Protein AF-A0A9X2ZTK5-F1 (afdb_monomer)

Mean predicted aligned error: 10.18 Å

Solvent-accessible surface area (backbone atoms only — not comparable to full-atom values): 14733 Å² total; per-residue (Å²): 134,62,69,68,61,57,51,52,53,50,52,59,53,53,64,66,74,46,89,69,71,89,80,77,59,55,72,83,76,64,58,66,73,72,44,57,68,51,34,69,75,46,65,83,47,72,81,90,68,76,74,60,67,63,34,40,38,31,39,13,49,77,73,16,38,36,56,13,50,38,50,44,40,41,75,74,68,38,57,50,40,60,45,28,51,92,85,74,39,62,46,50,88,71,54,67,76,75,38,44,20,38,18,18,46,56,35,41,61,41,46,68,60,48,55,71,64,25,53,89,29,33,37,36,39,32,36,59,62,64,70,65,33,50,56,48,46,28,64,63,63,71,42,95,35,33,41,53,55,57,58,47,71,70,37,66,58,54,55,58,93,44,55,73,70,52,32,52,32,52,54,52,51,50,52,36,42,45,71,53,30,35,81,24,83,35,56,65,56,18,51,52,52,49,52,51,52,53,50,64,67,48,69,87,45,67,63,86,33,52,45,81,36,38,42,81,80,66,52,42,52,87,62,49,19,68,70,71,74,47,81,74,70,100,64,81,69,56,86,51,80,80,79,71,56,62,65,66,46,48,50,48,27,40,58,74,66,74,112

Organism: NCBI:txid146919

pLDDT: mean 82.72, std 19.22, range [35.91, 98.88]

Secondary structure (DSSP, 8-state):
--HHHHHHHHHHHHTTTS---GGGS-GGGS-THHHHHHHHHHTSS-GGG-PPPP-EEE-PPTTSSHHHHHHHHHHTT--EEESEETTTEE--TTHHHH-SEEESHHHHTTHHHHHHHSTT-EEEEE---HHHHHHHHHHHHT-SSTTHHHHHHHSHHHHTT--THHHHHHHHHHHHHIIIIITSSSHHHHHHHHHHHHHHHHTTS-GGGEEEE-GGGT--HHHHHHHHT-PPPSSPPP-------HHHHHHHHHHHT--

Nearest PDB structures (foldseek):
  4mua-assembly1_A  TM=6.399E-01  e=1.284E-08  Schistosoma mansoni
  6b4z-assembly1_A  TM=6.229E-01  e=1.439E-08  Schistosoma mansoni
  6b50-assembly1_A  TM=6.192E-01  e=2.857E-08  Schistosoma mansoni
  6uux-assembly1_A  TM=5.927E-01  e=1.284E-08  Schistosoma mansoni
  5byj-assembly1_A  TM=6.137E-01  e=6.358E-08  Schistosoma mansoni

Sequence (259 aa):
MNLFHRFKRLLARLGRQLPAPFHRLPEEWKQSYLRDEVKQRYVGTSVSKVKPQPKVFGIGLSKTGTSSLNEALVRLGYDSLHWTHRGQRVLGWPEFFYAEAATDTPCSAQFEALYHTFEHSKFIYTVRDIENWKASIREHFGMGSPREFRELWTEKRFWEGNFGWRWYNSLRWTQIHECLYAQHDTWETAYQAFDKRVRRFFEDKPSRRFLVMNIPGGDGWDKLCPFLSQDVPNEPFPHGGKTKGVIETNKVKQYKGEG

InterPro domains:
  IPR027417 P-loop containing nucleoside triphosphate hydrolase [G3DSA:3.40.50.300] (47-256)
  IPR027417 P-loop containing nucleoside triphosphate hydrolase [SSF52540] (51-256)
  IPR040632 Sulfotransferase, S. mansonii-type [PF17784] (55-85)
  IPR040632 Sulfotransferase, S. mansonii-type [PF17784] (99-244)

Radius of gyration: 20.88 Å; Cα contacts (8 Å, |Δi|>4): 326; chains: 1; bounding box: 41×73×48 Å

Foldseek 3Di:
DDPVVVVVVVVVVVCVVDPDPPPPDPVLVVDDPCPDPVCVVQVVDPNVDDQQAAAEEAQEEPPLCQQLVQVQCVVLVFQEAEQDDPLQAGDDPPNVRPGRYYTYLRCNLQVVVVPVRHPPYAYEYRHEDQVSSQVVVCVLLVDQFLLVLVVLVVDPLLCPPQDRRSVVRSVSVSSSSVSQGNVDGHSNVSNVVSVCVVCVVCVPPDVLRYHYDRVVVPDFQVRPCVSVVHDRDPDDRDPDDPDRSCSSRVSSCSSVVVD

Structure (mmCIF, N/CA/C/O backbone):
data_AF-A0A9X2ZTK5-F1
#
_entry.id   AF-A0A9X2ZTK5-F1
#
loop_
_atom_site.group_PDB
_atom_site.id
_atom_site.type_symbol
_atom_site.label_atom_id
_atom_site.label_alt_id
_atom_site.label_comp_id
_atom_site.label_asym_id
_atom_site.label_entity_id
_atom_site.label_seq_id
_atom_site.pdbx_PDB_ins_code
_atom_site.Cartn_x
_atom_site.Cartn_y
_atom_site.Cartn_z
_atom_site.occupancy
_atom_site.B_iso_or_equiv
_atom_site.auth_seq_id
_atom_site.auth_comp_id
_atom_site.auth_asym_id
_atom_site.auth_atom_id
_atom_site.pdbx_PDB_model_num
ATOM 1 N N . MET A 1 1 ? 17.983 56.167 -9.903 1.00 51.81 1 MET A N 1
ATOM 2 C CA . MET A 1 1 ? 17.054 55.011 -9.967 1.00 51.81 1 MET A CA 1
ATOM 3 C C . MET A 1 1 ? 17.249 54.163 -8.708 1.00 51.81 1 MET A C 1
ATOM 5 O O . MET A 1 1 ? 18.318 53.599 -8.528 1.00 51.81 1 MET A O 1
ATOM 9 N N . ASN A 1 2 ? 16.280 54.201 -7.787 1.00 58.94 2 ASN A N 1
ATOM 10 C CA . ASN A 1 2 ? 16.461 53.968 -6.344 1.00 58.94 2 ASN A CA 1
ATOM 11 C C . ASN A 1 2 ? 16.889 52.528 -5.966 1.00 58.94 2 ASN A C 1
ATOM 13 O O . ASN A 1 2 ? 16.299 51.559 -6.446 1.00 58.94 2 ASN A O 1
ATOM 17 N N . LEU A 1 3 ? 17.867 52.385 -5.061 1.00 54.88 3 LEU A N 1
ATOM 18 C CA . LEU A 1 3 ? 18.424 51.107 -4.568 1.00 54.88 3 LEU A CA 1
ATOM 19 C C . LEU A 1 3 ? 17.330 50.164 -4.016 1.00 54.88 3 LEU A C 1
ATOM 21 O O . LEU A 1 3 ? 17.349 48.952 -4.234 1.00 54.88 3 LEU A O 1
ATOM 25 N N . PHE A 1 4 ? 16.292 50.759 -3.427 1.00 50.56 4 PHE A N 1
ATOM 26 C CA . PHE A 1 4 ? 15.082 50.097 -2.934 1.00 50.56 4 PHE A CA 1
ATOM 27 C C . PHE A 1 4 ? 14.314 49.321 -4.023 1.00 50.56 4 PHE A C 1
ATOM 29 O O . PHE A 1 4 ? 13.754 48.250 -3.782 1.00 50.56 4 PHE A O 1
ATOM 36 N N . HIS A 1 5 ? 14.329 49.823 -5.260 1.00 58.97 5 HIS A N 1
ATOM 37 C CA . HIS A 1 5 ? 13.675 49.183 -6.403 1.00 58.97 5 HIS A CA 1
ATOM 38 C C . HIS A 1 5 ? 14.441 47.945 -6.892 1.00 58.97 5 HIS A C 1
ATOM 40 O O . HIS A 1 5 ? 13.827 46.968 -7.327 1.00 58.97 5 HIS A O 1
ATOM 46 N N . ARG A 1 6 ? 15.779 47.948 -6.788 1.00 61.66 6 ARG A N 1
ATOM 47 C CA . ARG A 1 6 ? 16.612 46.774 -7.098 1.00 61.66 6 ARG A CA 1
ATOM 48 C C . ARG A 1 6 ? 16.460 45.686 -6.031 1.00 61.66 6 ARG A C 1
ATOM 50 O O . ARG A 1 6 ? 16.328 44.519 -6.391 1.00 61.66 6 ARG A O 1
ATOM 57 N N . 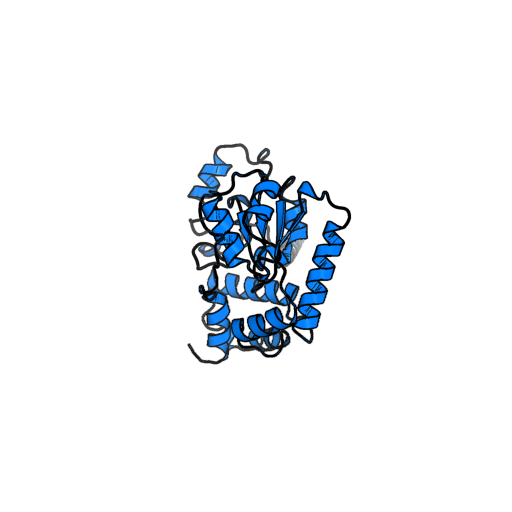PHE A 1 7 ? 16.361 46.068 -4.757 1.00 56.66 7 PHE A N 1
ATOM 58 C CA . PHE A 1 7 ? 16.153 45.131 -3.646 1.00 56.66 7 PHE A CA 1
ATOM 59 C C . PHE A 1 7 ? 14.788 44.420 -3.721 1.00 56.66 7 PHE A C 1
ATOM 61 O O . PHE A 1 7 ? 14.718 43.195 -3.619 1.00 56.66 7 PHE A O 1
ATOM 68 N N . LYS A 1 8 ? 13.708 45.152 -4.044 1.00 53.66 8 LYS A N 1
ATOM 69 C CA . LYS A 1 8 ? 12.382 44.556 -4.312 1.00 53.66 8 LYS A CA 1
ATOM 70 C C . LYS A 1 8 ? 12.398 43.557 -5.473 1.00 53.66 8 LYS A C 1
ATOM 72 O O . LYS A 1 8 ? 11.764 42.507 -5.387 1.00 53.66 8 LYS A O 1
ATOM 77 N N . ARG A 1 9 ? 13.127 43.853 -6.555 1.00 58.16 9 ARG A N 1
ATOM 78 C CA . ARG A 1 9 ? 13.245 42.936 -7.703 1.00 58.16 9 ARG A CA 1
ATOM 79 C C . ARG A 1 9 ? 14.033 41.673 -7.357 1.00 58.16 9 ARG A C 1
ATOM 81 O O . ARG A 1 9 ? 13.674 40.610 -7.857 1.00 58.16 9 ARG A O 1
ATOM 88 N N . LEU A 1 10 ? 15.050 41.776 -6.499 1.00 55.25 10 LEU A N 1
ATOM 89 C CA . LEU A 1 10 ? 15.846 40.639 -6.027 1.00 55.25 10 LEU A CA 1
ATOM 90 C C . LEU A 1 10 ? 15.014 39.703 -5.131 1.00 55.25 10 LEU A C 1
ATOM 92 O O . LEU A 1 10 ? 14.952 38.504 -5.396 1.00 55.25 10 LEU A O 1
ATOM 96 N N . LEU A 1 11 ? 14.271 40.256 -4.164 1.00 52.84 11 LEU A N 1
ATOM 97 C CA . LEU A 1 11 ? 13.344 39.496 -3.311 1.00 52.84 11 LEU A CA 1
ATOM 98 C C . LEU A 1 11 ? 12.212 38.838 -4.115 1.00 52.84 11 LEU A C 1
ATOM 100 O O . LEU A 1 11 ? 11.883 37.677 -3.889 1.00 52.84 11 LEU A O 1
ATOM 104 N N . ALA A 1 12 ? 11.664 39.527 -5.122 1.00 50.28 12 ALA A N 1
ATOM 105 C CA . ALA A 1 12 ? 10.666 38.952 -6.027 1.00 50.28 12 ALA A CA 1
ATOM 106 C C . ALA A 1 12 ? 11.234 37.839 -6.931 1.00 50.28 12 ALA A C 1
ATOM 108 O O . ALA A 1 12 ? 10.482 37.024 -7.467 1.00 50.28 12 ALA A O 1
ATOM 109 N N . ARG A 1 13 ? 12.553 37.806 -7.159 1.00 50.75 13 ARG A N 1
ATOM 110 C CA . ARG A 1 13 ? 13.232 36.742 -7.917 1.00 50.75 13 ARG A CA 1
ATOM 111 C C . ARG A 1 13 ? 13.505 35.523 -7.029 1.00 50.75 13 ARG A C 1
ATOM 113 O O . ARG A 1 13 ? 13.240 34.410 -7.466 1.00 50.75 13 ARG A O 1
ATOM 120 N N . LEU A 1 14 ? 13.896 35.743 -5.773 1.00 50.41 14 LEU A N 1
ATOM 121 C CA . LEU A 1 14 ? 14.069 34.694 -4.757 1.00 50.41 14 LEU A CA 1
ATOM 122 C C . LEU A 1 14 ? 12.729 34.046 -4.352 1.00 50.41 14 LEU A C 1
ATOM 124 O O . LEU A 1 14 ? 12.621 32.826 -4.313 1.00 50.41 14 LEU A O 1
ATOM 128 N N . GLY A 1 15 ? 11.654 34.829 -4.201 1.00 45.81 15 GLY A N 1
ATOM 129 C CA . GLY A 1 15 ? 10.292 34.320 -3.952 1.00 45.81 15 GLY A CA 1
ATOM 130 C C . GLY A 1 15 ? 9.630 33.593 -5.138 1.00 45.81 15 GLY A C 1
ATOM 131 O O . GLY A 1 15 ? 8.477 33.166 -5.044 1.00 45.81 15 GLY A O 1
ATOM 132 N N . ARG A 1 16 ? 10.323 33.480 -6.279 1.00 46.62 16 ARG A N 1
ATOM 133 C CA . ARG A 1 16 ? 9.935 32.637 -7.426 1.00 46.62 16 ARG A CA 1
ATOM 134 C C . ARG A 1 16 ? 10.704 31.316 -7.487 1.00 46.62 16 ARG A C 1
ATOM 136 O O . ARG A 1 16 ? 10.296 30.444 -8.242 1.00 46.62 16 ARG A O 1
ATOM 143 N N . GLN A 1 17 ? 11.777 31.175 -6.708 1.00 47.75 17 GLN A N 1
ATOM 144 C CA . GLN A 1 17 ? 12.575 29.949 -6.604 1.00 47.75 17 GLN A CA 1
ATOM 145 C C . GLN A 1 17 ? 12.221 29.109 -5.366 1.00 47.75 17 GLN A C 1
ATOM 147 O O . GLN A 1 17 ? 12.642 27.962 -5.269 1.00 47.75 1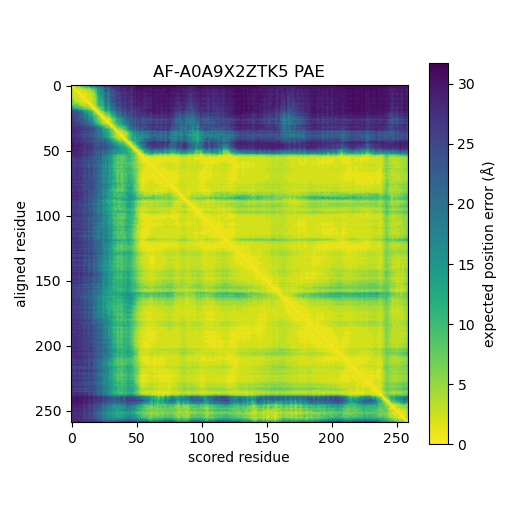7 GLN A O 1
ATOM 152 N N . LEU A 1 18 ? 11.412 29.646 -4.448 1.00 42.31 18 LEU A N 1
ATOM 153 C CA . LEU A 1 18 ? 10.791 28.878 -3.369 1.00 42.31 18 LEU A CA 1
ATOM 154 C C . LEU A 1 18 ? 9.466 28.272 -3.869 1.00 42.31 18 LEU A C 1
ATOM 156 O O . LEU A 1 18 ? 8.678 29.011 -4.474 1.00 42.31 18 LEU A O 1
ATOM 160 N N . PRO A 1 19 ? 9.178 26.977 -3.627 1.00 35.91 19 PRO A N 1
ATOM 161 C CA . PRO A 1 19 ? 7.863 26.415 -3.916 1.00 35.91 19 PRO A CA 1
ATOM 162 C C . PRO A 1 19 ? 6.821 27.210 -3.122 1.00 35.91 19 PRO A C 1
ATOM 164 O O . PRO A 1 19 ? 6.853 27.267 -1.894 1.00 35.91 19 PRO A O 1
ATOM 167 N N . ALA A 1 20 ? 5.959 27.927 -3.841 1.00 42.38 20 ALA A N 1
ATOM 168 C CA . ALA A 1 20 ? 5.039 28.876 -3.236 1.00 42.38 20 ALA A CA 1
ATOM 169 C C . ALA A 1 20 ? 3.988 28.149 -2.372 1.00 42.38 20 ALA A C 1
ATOM 171 O O . ALA A 1 20 ? 3.514 27.081 -2.769 1.00 42.38 20 ALA A O 1
ATOM 172 N N . PRO A 1 21 ? 3.568 28.744 -1.236 1.00 50.75 21 PRO A N 1
ATOM 173 C CA . PRO A 1 21 ? 2.436 28.254 -0.456 1.00 50.75 21 PRO A CA 1
ATOM 174 C C . PRO A 1 21 ? 1.203 28.181 -1.360 1.00 50.75 21 PRO A C 1
ATOM 176 O O . PRO A 1 21 ? 1.073 28.998 -2.272 1.00 50.75 21 PRO A O 1
ATOM 179 N N . PHE A 1 22 ? 0.348 27.192 -1.096 1.00 40.47 22 PHE A N 1
ATOM 180 C CA . PHE A 1 22 ? -0.842 26.656 -1.790 1.00 40.47 22 PHE A CA 1
ATOM 181 C C . PHE A 1 22 ? -1.718 27.550 -2.714 1.00 40.47 22 PHE A C 1
ATOM 183 O O . PHE A 1 22 ? -2.671 27.062 -3.312 1.00 40.47 22 PHE A O 1
ATOM 190 N N . HIS A 1 23 ? -1.445 28.841 -2.880 1.00 42.22 23 HIS A N 1
ATOM 191 C CA . HIS A 1 23 ? -2.236 29.818 -3.631 1.00 42.22 23 HIS A CA 1
ATOM 192 C C . HIS A 1 23 ? -1.813 29.996 -5.104 1.00 42.22 23 HIS A C 1
ATOM 194 O O . HIS A 1 23 ? -2.569 30.586 -5.875 1.00 42.22 23 HIS A O 1
ATOM 200 N N . ARG A 1 24 ? -0.645 29.475 -5.522 1.00 45.59 24 ARG A N 1
ATOM 201 C CA . ARG A 1 24 ? -0.175 29.473 -6.932 1.00 45.59 24 ARG A CA 1
ATOM 202 C C . ARG A 1 24 ? -0.363 28.133 -7.656 1.00 45.59 24 ARG A C 1
ATOM 204 O O . ARG A 1 24 ? 0.337 27.857 -8.625 1.00 45.59 24 ARG A O 1
ATOM 211 N N . LEU A 1 25 ? -1.272 27.283 -7.187 1.00 44.09 25 LEU A N 1
ATOM 212 C CA . LEU A 1 25 ? -1.663 26.110 -7.967 1.00 44.09 25 LEU A CA 1
ATOM 213 C C . LEU A 1 25 ? -2.403 26.572 -9.244 1.00 44.09 25 LEU A C 1
ATOM 215 O O . LEU A 1 25 ? -3.151 27.551 -9.153 1.00 44.09 25 LEU A O 1
ATOM 219 N N . PRO A 1 26 ? -2.198 25.926 -10.410 1.00 46.22 26 PRO A N 1
ATOM 220 C CA . PRO A 1 26 ? -2.950 26.213 -11.635 1.00 46.22 26 PRO A CA 1
ATOM 221 C C . PRO A 1 26 ? -4.464 26.209 -11.383 1.00 46.22 26 PRO A C 1
ATOM 223 O O . PRO A 1 26 ? -4.932 25.484 -10.506 1.00 46.22 26 PRO A O 1
ATOM 226 N N . GLU A 1 27 ? -5.257 26.990 -12.121 1.00 43.62 27 GLU A N 1
ATOM 227 C CA . GLU A 1 27 ? -6.706 27.067 -11.866 1.00 43.62 27 GLU A CA 1
ATOM 228 C C . GLU A 1 27 ? -7.393 25.708 -12.098 1.00 43.62 27 GLU A C 1
ATOM 230 O O . GLU A 1 27 ? -8.306 25.339 -11.363 1.00 43.62 27 GLU A O 1
ATOM 235 N N . GLU A 1 28 ? -6.854 24.884 -13.003 1.00 41.53 28 GLU A N 1
ATOM 236 C CA . GLU A 1 28 ? -7.213 23.470 -13.158 1.00 41.53 28 GLU A CA 1
ATOM 237 C C . GLU A 1 28 ? -6.902 22.577 -11.935 1.00 41.53 28 GLU A C 1
ATOM 239 O O . GLU A 1 28 ? -7.549 21.552 -11.748 1.00 41.53 28 GLU A O 1
ATOM 244 N N . TRP A 1 29 ? -5.973 22.964 -11.055 1.00 41.16 29 TRP A N 1
ATOM 245 C CA . TRP A 1 29 ? -5.731 22.315 -9.753 1.00 41.16 29 TRP A CA 1
ATOM 246 C C . TRP A 1 29 ? -6.622 22.894 -8.645 1.00 41.16 29 TRP A C 1
ATOM 248 O O . TRP A 1 29 ? -6.750 22.298 -7.576 1.00 41.16 29 TRP A O 1
ATOM 258 N N . LYS A 1 30 ? -7.260 24.044 -8.897 1.00 46.06 30 LYS A N 1
ATOM 259 C CA . LYS A 1 30 ? -8.298 24.629 -8.038 1.00 46.06 30 LYS A CA 1
ATOM 260 C C . LYS A 1 30 ? -9.710 24.142 -8.398 1.00 46.06 30 LYS A C 1
ATOM 262 O O . LYS A 1 30 ? -10.670 24.575 -7.753 1.00 46.06 30 LYS A O 1
ATOM 267 N N . GLN A 1 31 ? -9.858 23.251 -9.386 1.00 45.62 31 GLN A N 1
ATOM 268 C CA . GLN A 1 31 ? -11.154 22.778 -9.884 1.00 45.62 31 GLN A CA 1
ATOM 269 C C . GLN A 1 31 ? -11.953 21.980 -8.836 1.00 45.62 31 GLN A C 1
ATOM 271 O O . GLN A 1 31 ? -11.727 20.798 -8.579 1.00 45.62 31 GLN A O 1
ATOM 276 N N . SER A 1 32 ? -12.885 22.724 -8.233 1.00 43.75 32 SER A N 1
ATOM 277 C CA . SER A 1 32 ? -14.286 22.430 -7.877 1.00 43.75 32 SER A CA 1
ATOM 278 C C . SER A 1 32 ? -14.675 21.170 -7.093 1.00 43.75 32 SER A C 1
ATOM 280 O O . SER A 1 32 ? -15.536 21.297 -6.231 1.00 43.75 32 SER A O 1
ATOM 282 N N . TYR A 1 33 ? -14.069 19.997 -7.267 1.00 44.94 33 TYR A N 1
ATOM 283 C CA . TYR A 1 33 ? -14.510 18.785 -6.543 1.00 44.94 33 TYR A CA 1
ATOM 284 C C . TYR A 1 33 ? -14.024 18.744 -5.092 1.00 44.94 33 TYR A C 1
ATOM 286 O O . TYR A 1 33 ? -14.663 18.165 -4.223 1.00 44.94 33 TYR A O 1
ATOM 294 N N . LEU A 1 34 ? -12.910 19.426 -4.815 1.00 48.19 34 LEU A N 1
ATOM 295 C CA . LEU A 1 34 ? -12.387 19.624 -3.462 1.00 48.19 34 LEU A CA 1
ATOM 296 C C . LEU A 1 34 ? -13.236 20.588 -2.631 1.00 48.19 34 LEU A C 1
ATOM 298 O O . LEU A 1 34 ? -12.960 20.761 -1.449 1.00 48.19 34 LEU A O 1
ATOM 302 N N . ARG A 1 35 ? -14.205 21.286 -3.239 1.00 49.28 35 ARG A N 1
ATOM 303 C CA . ARG A 1 35 ? -14.963 22.312 -2.534 1.00 49.28 35 ARG A CA 1
ATOM 304 C C . ARG A 1 35 ? -16.145 21.711 -1.798 1.00 49.28 35 ARG A C 1
ATOM 306 O O . ARG A 1 35 ? -16.189 21.932 -0.608 1.00 49.28 35 ARG A O 1
ATOM 313 N N . ASP A 1 36 ? -17.046 20.943 -2.386 1.00 48.38 36 ASP A N 1
ATOM 314 C CA . ASP A 1 36 ? -18.341 20.790 -1.704 1.00 48.38 36 ASP A CA 1
ATOM 315 C C . ASP A 1 36 ? -18.339 19.752 -0.574 1.00 48.38 36 ASP A C 1
ATOM 317 O O . ASP A 1 36 ? -18.712 20.103 0.540 1.00 48.38 36 ASP A O 1
ATOM 321 N N . GLU A 1 37 ? -17.809 18.542 -0.773 1.00 49.09 37 GLU A N 1
ATOM 322 C CA . GLU A 1 37 ? -17.742 17.517 0.290 1.00 49.09 37 GLU A CA 1
ATOM 323 C C . GLU A 1 37 ? -16.798 17.932 1.438 1.00 49.09 37 GLU A C 1
ATOM 325 O O . GLU A 1 37 ? -17.142 17.841 2.618 1.00 49.09 37 GLU A O 1
ATOM 330 N N . VAL A 1 38 ? -15.616 18.470 1.107 1.00 48.81 38 VAL A N 1
ATOM 331 C CA . VAL A 1 38 ? -14.644 18.945 2.107 1.00 48.81 38 VAL A CA 1
ATOM 332 C C . VAL A 1 38 ? -15.109 20.251 2.757 1.00 48.81 38 VAL A C 1
ATOM 334 O O . VAL A 1 38 ? -14.932 20.410 3.963 1.00 48.81 38 VAL A O 1
ATOM 337 N N . LYS A 1 39 ? -15.744 21.188 2.033 1.00 49.59 39 LYS A N 1
ATOM 338 C CA . LYS A 1 39 ? -16.316 22.389 2.669 1.00 49.59 39 LYS A CA 1
ATOM 339 C C . LYS A 1 39 ? -17.515 22.057 3.542 1.00 49.59 39 LYS A C 1
ATOM 341 O O . LYS A 1 39 ? -17.597 22.613 4.632 1.00 49.59 39 LYS A O 1
ATOM 346 N N . GLN A 1 40 ? -18.412 21.172 3.114 1.00 52.72 40 GLN A N 1
ATOM 347 C CA . GLN A 1 40 ? -19.540 20.745 3.945 1.00 52.72 40 GLN A CA 1
ATOM 348 C C . GLN A 1 40 ? -19.047 20.079 5.231 1.00 52.72 40 GLN A C 1
ATOM 350 O O . GLN A 1 40 ? -19.567 20.373 6.304 1.00 52.72 40 GLN A O 1
ATOM 355 N N . ARG A 1 41 ? -17.998 19.250 5.150 1.00 51.84 41 ARG A N 1
ATOM 356 C CA . ARG A 1 41 ? -17.459 18.537 6.315 1.00 51.84 41 ARG A CA 1
ATOM 357 C C . ARG A 1 41 ? -16.517 19.376 7.195 1.00 51.84 41 ARG A C 1
ATOM 359 O O . ARG A 1 41 ? -16.418 19.093 8.384 1.00 51.84 41 ARG A O 1
ATOM 366 N N . TYR A 1 42 ? -15.843 20.403 6.658 1.00 47.34 42 TYR A N 1
ATOM 367 C CA . TYR A 1 42 ? -14.771 21.123 7.377 1.00 47.34 42 TYR A CA 1
ATOM 368 C C . TYR A 1 42 ? -14.833 22.661 7.351 1.00 47.34 42 TYR A C 1
ATOM 370 O O . TYR A 1 42 ? -14.131 23.285 8.139 1.00 47.34 42 TYR A O 1
ATOM 378 N N . VAL A 1 43 ? -15.637 23.307 6.499 1.00 50.88 43 VAL A N 1
ATOM 379 C CA . VAL A 1 43 ? -15.664 24.786 6.358 1.00 50.88 43 VAL A CA 1
ATOM 380 C C . VAL A 1 43 ? -16.831 25.447 7.108 1.00 50.88 43 VAL A C 1
ATOM 382 O O . VAL A 1 43 ? -16.843 26.665 7.261 1.00 50.88 43 VAL A O 1
ATOM 385 N N . GLY A 1 44 ? -17.744 24.664 7.694 1.00 48.88 44 GLY A N 1
ATOM 386 C CA . GLY A 1 44 ? -18.725 25.150 8.682 1.00 48.88 44 GLY A CA 1
ATOM 387 C C . GLY A 1 44 ? -18.181 25.299 10.112 1.00 48.88 44 GLY A C 1
ATOM 388 O O . GLY A 1 44 ? -18.821 25.917 10.957 1.00 48.88 44 GLY A O 1
ATOM 389 N N . THR A 1 45 ? -16.988 24.770 10.391 1.00 44.19 45 THR A N 1
ATOM 390 C CA . THR A 1 45 ? -16.359 24.774 11.722 1.00 44.19 45 THR A CA 1
ATOM 391 C C . THR A 1 45 ? -14.985 25.416 11.612 1.00 44.19 45 THR A C 1
ATOM 393 O O . THR A 1 45 ? -14.242 25.134 10.678 1.00 44.19 45 THR A O 1
ATOM 396 N N . SER A 1 46 ? -14.633 26.294 12.550 1.00 42.06 46 SER A N 1
ATOM 397 C CA . SER A 1 46 ? -13.346 26.995 12.569 1.00 42.06 46 SER A CA 1
ATOM 398 C C . SER A 1 46 ? -12.174 26.035 12.308 1.00 42.06 46 SER A C 1
ATOM 400 O O . SER A 1 46 ? -11.953 25.099 13.081 1.00 42.06 46 SER A O 1
ATOM 402 N N . VAL A 1 47 ? -11.408 26.300 11.244 1.00 47.16 47 VAL A N 1
ATOM 403 C CA . VAL A 1 47 ? -10.277 25.489 10.738 1.00 47.16 47 VAL A CA 1
ATOM 404 C C . VAL A 1 47 ? -9.230 25.166 11.823 1.00 47.16 47 VAL A C 1
ATOM 406 O O . VAL A 1 47 ? -8.480 24.205 11.702 1.00 47.16 47 VAL A O 1
ATOM 409 N N . SER A 1 48 ? -9.212 25.909 12.933 1.00 42.12 48 SER A N 1
ATOM 410 C CA . SER A 1 48 ? -8.303 25.723 14.068 1.00 42.12 48 SER A CA 1
ATOM 411 C C . SER A 1 48 ? -8.587 24.513 14.976 1.00 42.12 48 SER A C 1
ATOM 413 O O . SER A 1 48 ? -7.812 24.287 15.903 1.00 42.12 48 SER A O 1
ATOM 415 N N . LYS A 1 49 ? -9.665 23.736 14.767 1.00 43.22 49 LYS A N 1
ATOM 416 C CA . LYS A 1 49 ? -10.088 22.686 15.724 1.00 43.22 49 LYS A CA 1
ATOM 417 C C . LYS A 1 49 ? -10.374 21.295 15.158 1.00 43.22 49 LYS A C 1
ATOM 419 O O . LYS A 1 49 ? -10.817 20.436 15.920 1.00 43.22 49 LYS A O 1
ATOM 424 N N . VAL A 1 50 ? -10.132 21.019 13.878 1.00 50.16 50 VAL A N 1
ATOM 425 C CA . VAL A 1 50 ? -10.461 19.684 13.357 1.00 50.16 50 VAL A CA 1
ATOM 426 C C . VAL A 1 50 ? -9.298 18.718 13.563 1.00 50.16 50 VAL A C 1
ATOM 428 O O . VAL A 1 50 ? -8.387 18.639 12.745 1.00 50.16 50 VAL A O 1
ATOM 431 N N . LYS A 1 51 ? -9.327 17.977 14.678 1.00 52.16 51 LYS A N 1
ATOM 432 C CA . LYS A 1 51 ? -8.450 16.814 14.849 1.00 52.16 51 LYS A CA 1
ATOM 433 C C . LYS A 1 51 ? -8.818 15.756 13.797 1.00 52.16 51 LYS A C 1
ATOM 435 O O . LYS A 1 51 ? -10.009 15.460 13.650 1.00 52.16 51 LYS A O 1
ATOM 440 N N . PRO A 1 52 ? -7.846 15.190 13.061 1.00 63.31 52 PRO A N 1
ATOM 441 C CA . PRO A 1 52 ? -8.117 14.088 12.151 1.00 63.31 52 PRO A CA 1
ATOM 442 C C . PRO A 1 52 ? -8.724 12.911 12.923 1.00 63.31 52 PRO A C 1
ATOM 444 O O . PRO A 1 52 ? -8.193 12.504 13.953 1.00 63.31 52 PRO A O 1
ATOM 447 N N . GLN A 1 53 ? -9.858 12.396 12.447 1.00 75.19 53 GLN A N 1
ATOM 448 C CA . GLN A 1 53 ? -10.523 11.247 13.068 1.00 75.19 53 GLN A CA 1
ATOM 449 C C . GLN A 1 53 ? -9.714 9.963 12.826 1.00 75.19 53 GLN A C 1
ATOM 451 O O . GLN A 1 53 ? -9.045 9.882 11.789 1.00 75.19 53 GLN A O 1
ATOM 456 N N . PRO A 1 54 ? -9.789 8.960 13.723 1.00 86.00 54 PRO A N 1
ATOM 457 C CA . PRO A 1 54 ? -9.151 7.665 13.507 1.00 86.00 54 PRO A CA 1
ATOM 458 C C . PRO A 1 54 ? -9.613 7.033 12.189 1.00 86.00 54 PRO A C 1
ATOM 460 O O . PRO A 1 54 ? -10.801 7.048 11.870 1.00 86.00 54 PRO A O 1
ATOM 463 N N . LYS A 1 55 ? -8.668 6.481 11.429 1.00 94.69 55 LYS A N 1
ATOM 464 C CA . LYS A 1 55 ? -8.873 5.855 10.116 1.00 94.69 55 LYS A CA 1
ATOM 465 C C . LYS A 1 55 ? -8.433 4.392 10.124 1.00 94.69 55 LYS A C 1
ATOM 467 O O . LYS A 1 55 ? -7.759 3.944 11.058 1.00 94.69 55 LYS A O 1
ATOM 472 N N . VAL A 1 56 ? -8.744 3.671 9.050 1.00 98.31 56 VAL A N 1
ATOM 473 C CA . VAL A 1 56 ? -8.163 2.351 8.761 1.00 98.31 56 VAL A CA 1
ATOM 474 C C . VAL A 1 56 ? -7.293 2.426 7.507 1.00 98.31 56 VAL A C 1
ATOM 476 O O . VAL A 1 56 ? -7.768 2.776 6.432 1.00 98.31 56 VAL A O 1
ATOM 479 N N . PHE A 1 57 ? -6.012 2.084 7.623 1.00 98.56 57 PHE A N 1
ATOM 480 C CA . PHE A 1 57 ? -5.079 2.090 6.495 1.00 98.56 57 PHE A CA 1
ATOM 481 C C . PHE A 1 57 ? -4.618 0.678 6.139 1.00 98.56 57 PHE A C 1
ATOM 483 O O . PHE A 1 57 ? -4.000 0.001 6.956 1.00 98.56 57 PHE A O 1
ATOM 490 N N . GLY A 1 58 ? -4.861 0.251 4.902 1.00 98.56 58 GLY A N 1
ATOM 491 C CA . GLY A 1 58 ? -4.262 -0.946 4.317 1.00 98.56 58 GLY A CA 1
ATOM 492 C C . GLY A 1 58 ? -2.928 -0.608 3.660 1.00 98.56 58 GLY A C 1
ATOM 493 O O . GLY A 1 58 ? -2.903 0.067 2.635 1.00 98.56 58 GLY A O 1
ATOM 494 N N . ILE A 1 59 ? -1.823 -1.075 4.236 1.00 98.69 59 ILE A N 1
ATOM 495 C CA . ILE A 1 59 ? -0.464 -0.651 3.854 1.00 98.69 59 ILE A CA 1
ATOM 496 C C . ILE A 1 59 ? 0.342 -1.727 3.123 1.00 98.69 59 ILE A C 1
ATOM 498 O O . ILE A 1 59 ? 1.520 -1.521 2.845 1.00 98.69 59 ILE A O 1
ATOM 502 N N . GLY A 1 60 ? -0.255 -2.875 2.802 1.00 98.19 60 GLY A N 1
ATOM 503 C CA . GLY A 1 60 ? 0.428 -3.908 2.021 1.00 98.19 60 GLY A CA 1
ATOM 504 C C . GLY A 1 60 ? 0.713 -3.478 0.584 1.00 98.19 60 GLY A C 1
ATOM 505 O O . GLY A 1 60 ? 0.017 -2.632 0.026 1.00 98.19 60 GLY A O 1
ATOM 506 N N . LEU A 1 61 ? 1.755 -4.066 -0.003 1.00 97.62 61 LEU A N 1
ATOM 507 C CA . LEU A 1 61 ? 2.113 -3.842 -1.402 1.00 97.62 61 LEU A CA 1
ATOM 508 C C . LEU A 1 61 ? 1.012 -4.350 -2.338 1.00 97.62 61 LEU A C 1
ATOM 510 O O . LEU A 1 61 ? 0.234 -5.243 -1.990 1.00 97.62 61 LEU A O 1
ATOM 514 N N . SER A 1 62 ? 0.997 -3.849 -3.573 1.00 94.38 62 SER A N 1
ATOM 515 C CA . SER A 1 62 ? 0.132 -4.413 -4.609 1.00 94.38 62 SER A CA 1
ATOM 516 C C . SER A 1 62 ? 0.340 -5.928 -4.694 1.00 94.38 62 SER A C 1
ATOM 518 O O . SER A 1 62 ? 1.451 -6.437 -4.532 1.00 94.38 62 SER A O 1
ATOM 520 N N . LYS A 1 63 ? -0.746 -6.663 -4.955 1.00 94.88 63 LYS A N 1
ATOM 521 C CA . LYS A 1 63 ? -0.760 -8.137 -5.067 1.00 94.88 63 LYS A CA 1
ATOM 522 C C . LYS A 1 63 ? -0.560 -8.916 -3.760 1.00 94.88 63 LYS A C 1
ATOM 524 O O . LYS A 1 63 ? -0.360 -10.132 -3.828 1.00 94.88 63 LYS A O 1
ATOM 529 N N . THR A 1 64 ? -0.713 -8.281 -2.593 1.00 96.56 64 THR A N 1
ATOM 530 C CA . THR A 1 64 ? -0.796 -8.973 -1.287 1.00 96.56 64 THR A CA 1
ATOM 531 C C . THR A 1 64 ? -2.223 -9.117 -0.736 1.00 96.56 64 THR A C 1
ATOM 533 O O . THR A 1 64 ? -2.401 -9.520 0.406 1.00 96.56 64 THR A O 1
ATOM 536 N N . GLY A 1 65 ? -3.253 -8.821 -1.538 1.00 95.69 65 GLY A N 1
ATOM 537 C CA . GLY A 1 65 ? -4.663 -8.880 -1.114 1.00 95.69 65 GLY A CA 1
ATOM 538 C C . GLY A 1 65 ? -5.275 -7.521 -0.755 1.00 95.69 65 GLY A C 1
ATOM 539 O O . GLY A 1 65 ? -6.302 -7.468 -0.086 1.00 95.69 65 GLY A O 1
ATOM 540 N N . THR A 1 66 ? -4.676 -6.417 -1.209 1.00 95.69 66 THR A N 1
ATOM 541 C CA . THR A 1 66 ? -5.142 -5.041 -0.959 1.00 95.69 66 THR A CA 1
ATOM 542 C C . THR A 1 66 ? -6.558 -4.778 -1.483 1.00 95.69 66 THR A C 1
ATOM 544 O O . THR A 1 66 ? -7.342 -4.129 -0.796 1.00 95.69 66 THR A O 1
ATOM 547 N N . SER A 1 67 ? -6.923 -5.311 -2.656 1.00 94.94 67 SER A N 1
ATOM 548 C CA . SER A 1 67 ? -8.280 -5.172 -3.210 1.00 94.94 67 SER A CA 1
ATOM 549 C C . SER A 1 67 ? -9.324 -5.930 -2.384 1.00 94.94 67 SER A C 1
ATOM 551 O O . SER A 1 67 ? -10.361 -5.359 -2.062 1.00 94.94 67 SER A O 1
ATOM 553 N N . SER A 1 68 ? -9.024 -7.170 -1.975 1.00 96.12 68 SER A N 1
ATOM 554 C CA . SER A 1 68 ? -9.838 -7.929 -1.012 1.00 96.12 68 SER A CA 1
ATOM 555 C C . SER A 1 68 ? -10.017 -7.178 0.302 1.00 96.12 68 SER A C 1
ATOM 557 O O . SER A 1 68 ? -11.135 -7.056 0.786 1.00 96.12 68 SER A O 1
ATOM 559 N N . LEU A 1 69 ? -8.932 -6.634 0.864 1.00 97.88 69 LEU A N 1
ATOM 560 C CA . LEU A 1 69 ? -9.009 -5.838 2.085 1.00 97.88 69 LEU A CA 1
ATOM 561 C C . LEU A 1 69 ? -9.919 -4.620 1.897 1.00 97.88 69 LEU A C 1
ATOM 563 O O . LEU A 1 69 ? -10.752 -4.347 2.754 1.00 97.88 69 LEU A O 1
ATOM 567 N N . ASN A 1 70 ? -9.782 -3.893 0.787 1.00 96.62 70 ASN A N 1
ATOM 568 C CA . ASN A 1 70 ? -10.638 -2.744 0.524 1.00 96.62 70 ASN A CA 1
ATOM 569 C C . ASN A 1 70 ? -12.111 -3.139 0.437 1.00 96.62 70 ASN A C 1
ATOM 571 O O . ASN A 1 70 ? -12.955 -2.477 1.026 1.00 96.62 70 ASN A O 1
ATOM 575 N N . GLU A 1 71 ? -12.416 -4.206 -0.300 1.00 96.38 71 GLU A N 1
ATOM 576 C CA . GLU A 1 71 ? -13.778 -4.719 -0.408 1.00 96.38 71 GLU A CA 1
ATOM 577 C C . GLU A 1 71 ? -14.319 -5.124 0.967 1.00 96.38 71 GLU A C 1
ATOM 579 O O . GLU A 1 71 ? -15.434 -4.746 1.307 1.00 96.38 71 GLU A O 1
ATOM 584 N N . ALA A 1 72 ? -13.512 -5.787 1.798 1.00 97.56 72 ALA A N 1
ATOM 585 C CA . ALA A 1 72 ? -13.901 -6.153 3.156 1.00 97.56 72 ALA A CA 1
ATOM 586 C C . ALA A 1 72 ? -14.251 -4.918 4.001 1.00 97.56 72 ALA A C 1
ATOM 588 O O . ALA A 1 72 ? -15.270 -4.903 4.683 1.00 97.56 72 ALA A O 1
ATOM 589 N N . LEU A 1 73 ? -13.450 -3.854 3.912 1.00 97.56 73 LEU A N 1
ATOM 590 C CA . LEU A 1 73 ? -13.717 -2.590 4.603 1.00 97.56 73 LEU A CA 1
ATOM 591 C C . LEU A 1 73 ? -15.010 -1.928 4.103 1.00 97.56 73 LEU A C 1
ATOM 593 O O . LEU A 1 73 ? -15.809 -1.487 4.923 1.00 97.56 73 LEU A O 1
ATOM 597 N N . VAL A 1 74 ? -15.267 -1.921 2.791 1.00 95.31 74 VAL A N 1
ATOM 598 C CA . VAL A 1 74 ? -16.544 -1.423 2.244 1.00 95.31 74 VAL A CA 1
ATOM 599 C C . VAL A 1 74 ? -17.730 -2.215 2.794 1.00 95.31 74 VAL A C 1
ATOM 601 O O . VAL A 1 74 ? -18.729 -1.623 3.195 1.00 95.31 74 VAL A O 1
ATOM 604 N N . ARG A 1 75 ? -17.627 -3.546 2.866 1.00 95.50 75 ARG A N 1
ATOM 605 C CA . ARG A 1 75 ? -18.703 -4.400 3.3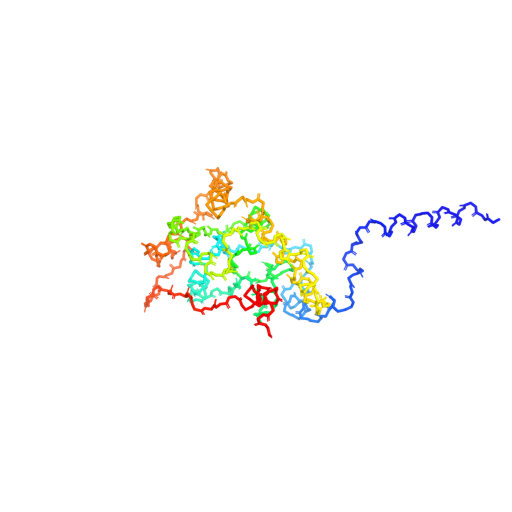94 1.00 95.50 75 ARG A CA 1
ATOM 606 C C . ARG A 1 75 ? -18.916 -4.243 4.904 1.00 95.50 75 ARG A C 1
ATOM 608 O O . ARG A 1 75 ? -20.036 -4.408 5.372 1.00 95.50 75 ARG A O 1
ATOM 615 N N . LEU A 1 76 ? -17.882 -3.843 5.645 1.00 96.12 76 LEU A N 1
ATOM 616 C CA . LEU A 1 76 ? -17.985 -3.415 7.048 1.00 96.12 76 LEU A CA 1
ATOM 617 C C . LEU A 1 76 ? -18.527 -1.980 7.213 1.00 96.12 76 LEU A C 1
ATOM 619 O O . LEU A 1 76 ? -18.599 -1.483 8.334 1.00 96.12 76 LEU A O 1
ATOM 623 N N . GLY A 1 77 ? -18.901 -1.307 6.120 1.00 94.12 77 GLY A N 1
ATOM 624 C CA . GLY A 1 77 ? -19.537 0.010 6.138 1.00 94.12 77 GLY A CA 1
ATOM 625 C C . GLY A 1 77 ? -18.580 1.203 6.106 1.00 94.12 77 GLY A C 1
ATOM 626 O O . GLY A 1 77 ? -19.043 2.330 6.243 1.00 94.12 77 GLY A O 1
ATOM 627 N N . TYR A 1 78 ? -17.274 0.990 5.912 1.00 93.06 78 TYR A N 1
ATOM 628 C CA . TYR A 1 78 ? -16.316 2.090 5.775 1.00 93.06 78 TYR A CA 1
ATOM 629 C C . TYR A 1 78 ? -16.416 2.744 4.391 1.00 93.06 78 TYR A C 1
ATOM 631 O O . TYR A 1 78 ? -16.392 2.053 3.368 1.00 93.06 78 TYR A O 1
ATOM 639 N N . ASP A 1 79 ? -16.373 4.079 4.341 1.00 90.19 79 ASP A N 1
ATOM 640 C CA . ASP A 1 79 ? -16.036 4.807 3.108 1.00 90.19 79 ASP A CA 1
ATOM 641 C C . ASP A 1 79 ? -14.540 4.614 2.780 1.00 90.19 79 ASP A C 1
ATOM 643 O O . ASP A 1 79 ? -13.668 5.374 3.225 1.00 90.19 79 ASP A O 1
ATOM 647 N N . SER A 1 80 ? -14.236 3.514 2.076 1.00 92.69 80 SER A N 1
ATOM 648 C CA . SER A 1 80 ? -12.874 3.053 1.787 1.00 92.69 80 SER A CA 1
ATOM 649 C C . SER A 1 80 ? -12.427 3.371 0.360 1.00 92.69 80 SER A C 1
ATOM 651 O O . SER A 1 80 ? -13.030 2.919 -0.616 1.00 92.69 80 SER A O 1
ATOM 653 N N . LEU A 1 81 ? -11.296 4.072 0.225 1.00 92.56 81 LEU A N 1
ATOM 654 C CA . LEU A 1 81 ? -10.647 4.338 -1.062 1.00 92.56 81 LEU A CA 1
ATOM 655 C C . LEU A 1 81 ? -9.528 3.327 -1.358 1.00 92.56 81 LEU A C 1
ATOM 657 O O . LEU A 1 81 ? -8.654 3.073 -0.530 1.00 92.56 81 LEU A O 1
ATOM 661 N N . HIS A 1 82 ? -9.489 2.815 -2.588 1.00 92.56 82 HIS A N 1
ATOM 662 C CA . HIS A 1 82 ? -8.475 1.859 -3.037 1.00 92.56 82 HIS A CA 1
ATOM 663 C C . HIS A 1 82 ? -7.625 2.447 -4.151 1.00 92.56 82 HIS A C 1
ATOM 665 O O . HIS A 1 82 ? -8.140 2.569 -5.260 1.00 92.56 82 HIS A O 1
ATOM 671 N N . TRP A 1 83 ? -6.359 2.780 -3.858 1.00 89.56 83 TRP A N 1
ATOM 672 C CA . TRP A 1 83 ? -5.291 3.316 -4.733 1.00 89.56 83 TRP A CA 1
ATOM 673 C C . TRP A 1 83 ? -5.610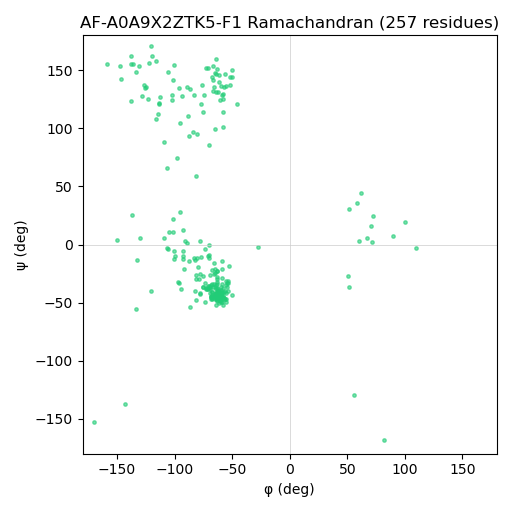 4.544 -5.625 1.00 89.56 83 TRP A C 1
ATOM 675 O O . TRP A 1 83 ? -4.720 5.341 -5.927 1.00 89.56 83 TRP A O 1
ATOM 685 N N . THR A 1 84 ? -6.866 4.750 -6.017 1.00 86.69 84 THR A N 1
ATOM 686 C CA . THR A 1 84 ? -7.403 5.887 -6.753 1.00 86.69 84 THR A CA 1
ATOM 687 C C . THR A 1 84 ? -8.653 6.441 -6.099 1.00 86.69 84 THR A C 1
ATOM 689 O O . THR A 1 84 ? -9.436 5.729 -5.477 1.00 86.69 84 THR A O 1
ATOM 692 N N . HIS A 1 85 ? -8.886 7.727 -6.328 1.00 81.12 85 HIS A N 1
ATOM 693 C CA . HIS A 1 85 ? -10.177 8.357 -6.134 1.00 81.12 85 HIS A CA 1
ATOM 694 C C . HIS A 1 85 ? -10.963 8.348 -7.455 1.00 81.12 85 HIS A C 1
ATOM 696 O O . HIS A 1 85 ? -10.444 8.764 -8.501 1.00 81.12 85 HIS A O 1
ATOM 702 N N . ARG A 1 86 ? -12.209 7.851 -7.405 1.00 77.06 86 ARG A N 1
ATOM 703 C CA . ARG A 1 86 ? -13.146 7.735 -8.546 1.00 77.06 86 ARG A CA 1
ATOM 704 C C . ARG A 1 86 ? -12.554 7.028 -9.779 1.00 77.06 86 ARG A C 1
ATOM 706 O O . ARG A 1 86 ? -12.882 7.374 -10.909 1.00 77.06 86 ARG A O 1
ATOM 713 N N . GLY A 1 87 ? -11.630 6.084 -9.577 1.00 73.56 87 GLY A N 1
ATOM 714 C CA . GLY A 1 87 ? -10.972 5.329 -10.655 1.00 73.56 87 GLY A CA 1
ATOM 715 C C . GLY A 1 87 ? -10.052 6.154 -11.564 1.00 73.56 87 GLY A C 1
ATOM 716 O O . GLY A 1 87 ? -9.548 5.637 -12.558 1.00 73.56 87 GLY A O 1
ATOM 717 N N . GLN A 1 88 ? -9.838 7.434 -11.249 1.00 74.56 88 GLN A N 1
ATOM 718 C CA . GLN A 1 88 ? -9.159 8.372 -12.139 1.00 74.56 88 GLN A CA 1
ATOM 719 C C . GLN A 1 88 ? -7.903 8.965 -11.533 1.00 74.56 88 GLN A C 1
ATOM 721 O O . GLN A 1 88 ? -6.933 9.142 -12.257 1.00 74.56 88 GLN A O 1
ATOM 726 N N . ARG A 1 89 ? -7.884 9.309 -10.243 1.00 82.00 89 ARG A N 1
ATOM 727 C CA . ARG A 1 89 ? -6.759 10.038 -9.634 1.00 82.00 89 ARG A CA 1
ATOM 728 C C . ARG A 1 89 ? -6.025 9.173 -8.635 1.00 82.00 89 ARG A C 1
ATOM 730 O O . ARG A 1 89 ? -6.673 8.665 -7.733 1.00 82.00 89 ARG A O 1
ATOM 737 N N . VAL A 1 90 ? -4.706 9.036 -8.771 1.00 88.19 90 VAL A N 1
ATOM 738 C CA . VAL A 1 90 ? -3.882 8.303 -7.794 1.00 88.19 90 VAL A CA 1
ATOM 739 C C . VAL A 1 90 ? -4.064 8.951 -6.422 1.00 88.19 90 VAL A C 1
ATOM 741 O O . VAL A 1 90 ? -3.967 10.174 -6.295 1.00 88.19 90 VAL A O 1
ATOM 744 N N . LEU A 1 91 ? -4.366 8.133 -5.415 1.00 89.12 91 LEU A N 1
ATOM 745 C CA . LEU A 1 91 ? -4.760 8.590 -4.087 1.00 89.12 91 LEU A CA 1
ATOM 746 C C . LEU A 1 91 ? -3.652 9.414 -3.412 1.00 89.12 91 LEU A C 1
ATOM 748 O O . LEU A 1 91 ? -2.452 9.176 -3.590 1.00 89.12 91 LEU A O 1
ATOM 752 N N . GLY A 1 92 ? -4.037 10.409 -2.618 1.00 85.00 92 GLY A N 1
ATOM 753 C CA . GLY A 1 92 ? -3.091 11.317 -1.996 1.00 85.00 92 GLY A CA 1
ATOM 754 C C . GLY A 1 92 ? -3.690 12.236 -0.950 1.00 85.00 92 GLY A C 1
ATOM 755 O O . GLY A 1 92 ? -4.677 11.919 -0.295 1.00 85.00 92 GLY A O 1
ATOM 756 N N . TRP A 1 93 ? -3.045 13.386 -0.789 1.00 81.38 93 TRP A N 1
ATOM 757 C CA . TRP A 1 93 ? -3.610 14.504 -0.055 1.00 81.38 93 TRP A CA 1
ATOM 758 C C . TRP A 1 93 ? -4.408 15.394 -1.018 1.00 81.38 93 TRP A C 1
ATOM 760 O O . TRP A 1 93 ? -3.882 15.730 -2.085 1.00 81.38 93 TRP A O 1
ATOM 770 N N . PRO A 1 94 ? -5.616 15.844 -0.632 1.00 81.88 94 PRO A N 1
ATOM 771 C CA . PRO A 1 94 ? -6.227 15.733 0.696 1.00 81.88 94 PRO A CA 1
ATOM 772 C C . PRO A 1 94 ? -7.124 14.496 0.884 1.00 81.88 94 PRO A C 1
ATOM 774 O O . PRO A 1 94 ? -7.859 14.440 1.865 1.00 81.88 94 PRO A O 1
ATOM 777 N N . GLU A 1 95 ? -7.090 13.524 -0.030 1.00 83.19 95 GLU A N 1
ATOM 778 C CA . GLU A 1 95 ? -8.007 12.382 -0.040 1.00 83.19 95 GLU A CA 1
ATOM 779 C C . GLU A 1 95 ? -8.038 11.576 1.274 1.00 83.19 95 GLU A C 1
ATOM 781 O O . GLU A 1 95 ? -9.105 11.171 1.735 1.00 83.19 95 GLU A O 1
ATOM 786 N N . PHE A 1 96 ? -6.900 11.450 1.958 1.00 86.19 96 PHE A N 1
ATOM 787 C CA . PHE A 1 96 ? -6.833 10.788 3.267 1.00 86.19 96 PHE A CA 1
ATOM 788 C C . PHE A 1 96 ? -7.607 11.489 4.396 1.00 86.19 96 PHE A C 1
ATOM 790 O O . PHE A 1 96 ? -7.917 10.853 5.402 1.00 86.19 96 PHE A O 1
ATOM 797 N N . PHE A 1 97 ? -7.918 12.785 4.281 1.00 82.81 97 PHE A N 1
ATOM 798 C CA . PHE A 1 97 ? -8.654 13.485 5.340 1.00 82.81 97 PHE A CA 1
ATOM 799 C C . PHE A 1 97 ? -10.113 13.045 5.416 1.00 82.81 97 PHE A C 1
ATOM 801 O O . PHE A 1 97 ? -10.658 12.903 6.516 1.00 82.81 97 PHE A O 1
ATOM 808 N N . TYR A 1 98 ? -10.742 12.815 4.266 1.00 80.00 98 TYR A N 1
ATOM 809 C CA . TYR A 1 98 ? -12.171 12.539 4.212 1.00 80.00 98 TYR A CA 1
ATOM 810 C C . TYR A 1 98 ? -12.495 11.044 4.169 1.00 80.00 98 TYR A C 1
ATOM 812 O O . TYR A 1 98 ? -13.464 10.659 4.814 1.00 80.00 98 TYR A O 1
ATOM 820 N N . ALA A 1 99 ? -11.663 10.208 3.537 1.00 86.94 99 ALA A N 1
ATOM 821 C CA . ALA A 1 99 ? -11.877 8.759 3.518 1.00 86.94 99 ALA A CA 1
ATOM 822 C C . ALA A 1 99 ? -11.842 8.174 4.937 1.00 86.94 99 ALA A C 1
ATOM 824 O O . ALA A 1 99 ? -11.018 8.595 5.750 1.00 86.94 99 ALA A O 1
ATOM 825 N N . GLU A 1 100 ? -12.713 7.224 5.262 1.00 93.19 100 GLU A N 1
ATOM 826 C CA . GLU A 1 100 ? -12.694 6.518 6.553 1.00 93.19 100 GLU A CA 1
ATOM 827 C C . GLU A 1 100 ? -11.664 5.391 6.558 1.00 93.19 100 GLU A C 1
ATOM 829 O O . GLU A 1 100 ? -11.037 5.109 7.586 1.00 93.19 100 GLU A O 1
ATOM 834 N N . ALA A 1 101 ? -11.430 4.817 5.380 1.00 96.50 101 ALA A N 1
ATOM 835 C CA . ALA A 1 101 ? -10.343 3.897 5.142 1.00 96.50 101 ALA A CA 1
ATOM 836 C C . ALA A 1 101 ? -9.641 4.159 3.803 1.00 96.50 101 ALA A C 1
ATOM 838 O O . ALA A 1 101 ? -10.206 4.728 2.869 1.00 96.50 101 ALA A O 1
ATOM 839 N N . ALA A 1 102 ? -8.378 3.760 3.707 1.00 96.81 102 ALA A N 1
ATOM 840 C CA . ALA A 1 102 ? -7.619 3.845 2.468 1.00 96.81 102 ALA A CA 1
ATOM 841 C C . ALA A 1 102 ? -6.636 2.683 2.345 1.00 96.81 102 ALA A C 1
ATOM 843 O O . ALA A 1 102 ? -6.043 2.264 3.338 1.00 96.81 102 ALA A O 1
ATOM 844 N N . THR A 1 103 ? -6.454 2.154 1.137 1.00 97.00 103 THR A N 1
ATOM 845 C CA . THR A 1 103 ? -5.652 0.944 0.910 1.00 97.00 103 THR A CA 1
ATOM 846 C C . THR A 1 103 ? -4.741 1.037 -0.321 1.00 97.00 103 THR A C 1
ATOM 848 O O . THR A 1 103 ? -4.979 1.842 -1.229 1.00 97.00 103 THR A O 1
ATOM 851 N N . ASP A 1 104 ? -3.747 0.138 -0.364 1.00 95.31 104 ASP A N 1
ATOM 852 C CA . ASP A 1 104 ? -2.758 -0.078 -1.440 1.00 95.31 104 ASP A CA 1
ATOM 853 C C . ASP A 1 104 ? -1.561 0.894 -1.417 1.00 95.31 104 ASP A C 1
ATOM 855 O O . ASP A 1 104 ? -1.325 1.617 -0.447 1.00 95.31 104 ASP A O 1
ATOM 859 N N . THR A 1 105 ? -0.777 0.895 -2.495 1.00 95.19 105 THR A N 1
ATOM 860 C CA . THR A 1 105 ? 0.531 1.541 -2.617 1.00 95.19 105 THR A CA 1
ATOM 861 C C . THR A 1 105 ? 0.580 3.026 -2.260 1.00 95.19 105 THR A C 1
ATOM 863 O O . THR A 1 105 ? 1.602 3.437 -1.700 1.00 95.19 105 THR A O 1
ATOM 866 N N . PRO A 1 106 ? -0.468 3.857 -2.458 1.00 95.06 106 PRO A N 1
ATOM 867 C CA . PRO A 1 106 ? -0.445 5.217 -1.933 1.00 95.06 106 PRO A CA 1
ATOM 868 C C . PRO A 1 106 ? -0.370 5.267 -0.407 1.00 95.06 106 PRO A C 1
ATOM 870 O O . PRO A 1 106 ? 0.247 6.190 0.116 1.00 95.06 106 PRO A O 1
ATOM 873 N N . CYS A 1 107 ? -0.955 4.301 0.304 1.00 97.50 107 CYS A N 1
ATOM 874 C CA . CYS A 1 107 ? -0.813 4.158 1.751 1.00 97.50 107 CYS A CA 1
ATOM 875 C C . CYS A 1 107 ? 0.533 3.522 2.112 1.00 97.50 107 CYS A C 1
ATOM 877 O O . CYS A 1 107 ? 1.209 4.019 3.010 1.00 97.50 107 CYS A O 1
ATOM 879 N N . SER A 1 108 ? 0.965 2.487 1.382 1.00 98.31 108 SER A N 1
ATOM 880 C CA . SER A 1 108 ? 2.260 1.820 1.594 1.00 98.31 108 SER A CA 1
ATOM 881 C C . SER A 1 108 ? 3.448 2.774 1.493 1.00 98.31 108 SER A C 1
ATOM 883 O O . SER A 1 108 ? 4.378 2.684 2.281 1.00 98.31 108 SER A O 1
ATOM 885 N N . ALA A 1 109 ? 3.443 3.709 0.543 1.00 97.19 109 ALA A N 1
ATOM 886 C CA . ALA A 1 109 ? 4.582 4.605 0.339 1.00 97.19 109 ALA A CA 1
ATOM 887 C C . ALA A 1 109 ? 4.820 5.568 1.519 1.00 97.19 109 ALA A C 1
ATOM 889 O O . ALA A 1 109 ? 5.947 6.021 1.721 1.00 97.19 109 ALA A O 1
ATOM 890 N N . GLN A 1 110 ? 3.779 5.876 2.301 1.00 95.56 110 GLN A N 1
ATOM 891 C CA . GLN A 1 110 ? 3.793 6.961 3.290 1.00 95.56 110 GLN A CA 1
ATOM 892 C C . GLN A 1 110 ? 3.152 6.583 4.635 1.00 95.56 110 GLN A C 1
ATOM 894 O O . GLN A 1 110 ? 2.657 7.457 5.352 1.00 95.56 110 GLN A O 1
ATOM 899 N N . PHE A 1 111 ? 3.122 5.295 4.985 1.00 97.62 111 PHE A N 1
ATOM 900 C CA . PHE A 1 111 ? 2.417 4.826 6.180 1.00 97.62 111 PHE A CA 1
ATOM 901 C C . PHE A 1 111 ? 2.933 5.470 7.474 1.00 97.62 111 PHE A C 1
ATOM 903 O O . PHE A 1 111 ? 2.144 5.678 8.392 1.00 97.62 111 PHE A O 1
ATOM 910 N N . GLU A 1 112 ? 4.209 5.858 7.543 1.00 97.31 112 GLU A N 1
ATOM 911 C CA . GLU A 1 112 ? 4.775 6.574 8.688 1.00 97.31 112 GLU A CA 1
ATOM 912 C C . GLU A 1 112 ? 4.137 7.958 8.842 1.00 97.31 112 GLU A C 1
ATOM 914 O O . GLU A 1 112 ? 3.682 8.329 9.925 1.00 97.31 112 GLU A O 1
ATOM 919 N N . ALA A 1 113 ? 4.026 8.709 7.741 1.00 95.38 113 ALA A N 1
ATOM 920 C CA . ALA A 1 113 ? 3.375 10.015 7.736 1.00 95.38 113 ALA A CA 1
ATOM 921 C C . ALA A 1 113 ? 1.891 9.896 8.111 1.00 95.38 113 ALA A C 1
ATOM 923 O O . ALA A 1 113 ? 1.382 10.703 8.890 1.00 95.38 113 ALA A O 1
ATOM 924 N N . LEU A 1 114 ? 1.204 8.860 7.621 1.00 95.31 114 LEU A N 1
ATOM 925 C CA . LEU A 1 114 ? -0.187 8.577 7.985 1.00 95.31 114 LEU A CA 1
ATOM 926 C C . LEU A 1 114 ? -0.319 8.225 9.473 1.00 95.31 114 LEU A C 1
ATOM 928 O O . LEU A 1 114 ? -1.218 8.735 10.140 1.00 95.31 114 LEU A O 1
ATOM 932 N N . TYR A 1 115 ? 0.593 7.414 10.016 1.00 96.31 115 TYR A N 1
ATOM 933 C CA . TYR A 1 115 ? 0.605 7.019 11.429 1.00 96.31 115 TYR A CA 1
ATOM 934 C C . TYR A 1 115 ? 0.714 8.215 12.373 1.00 96.31 115 TYR A C 1
ATOM 936 O O . TYR A 1 115 ? 0.012 8.254 13.391 1.00 96.31 115 TYR A O 1
ATOM 944 N N . HIS A 1 116 ? 1.573 9.176 12.025 1.00 93.50 116 HIS A N 1
ATOM 945 C CA . HIS A 1 116 ? 1.782 10.397 12.798 1.00 93.50 116 HIS A CA 1
ATOM 946 C C . HIS A 1 116 ? 0.694 11.450 12.574 1.00 93.50 116 HIS A C 1
ATOM 948 O O . HIS A 1 116 ? 0.406 12.214 13.487 1.00 93.50 116 HIS A O 1
ATOM 954 N N . THR A 1 117 ? 0.071 11.486 11.392 1.00 92.19 117 THR A N 1
ATOM 955 C CA . THR A 1 117 ? -0.980 12.469 11.089 1.00 92.19 117 THR A CA 1
ATOM 956 C C . THR A 1 117 ? -2.320 12.087 11.713 1.00 92.19 117 THR A C 1
ATOM 958 O O . THR A 1 117 ? -3.023 12.947 12.238 1.00 92.19 117 THR A O 1
ATOM 961 N N . PHE A 1 118 ? -2.691 10.805 11.661 1.00 91.31 118 PHE A N 1
ATOM 962 C CA . PHE A 1 118 ? -3.986 10.331 12.142 1.00 91.31 118 PHE A CA 1
ATOM 963 C C . PHE A 1 118 ? -3.821 9.518 13.427 1.00 91.31 118 PHE A C 1
ATOM 965 O O . PHE A 1 118 ? -3.698 8.285 13.404 1.00 91.31 118 PHE A O 1
ATOM 972 N N . GLU A 1 119 ? -3.839 10.222 14.560 1.00 89.31 119 GLU A N 1
ATOM 973 C CA . GLU A 1 119 ? -3.816 9.626 15.897 1.00 89.31 119 GLU A CA 1
ATOM 974 C C . GLU A 1 119 ? -4.887 8.527 16.037 1.00 89.31 119 GLU A C 1
ATOM 976 O O . GLU A 1 119 ? -5.966 8.595 15.454 1.00 89.31 119 GLU A O 1
ATOM 981 N N . HIS A 1 120 ? -4.567 7.468 16.783 1.00 91.25 120 HIS A N 1
ATOM 982 C CA . HIS A 1 120 ? -5.446 6.311 17.031 1.00 91.25 120 HIS A CA 1
ATOM 983 C C . HIS A 1 120 ? -5.909 5.501 15.804 1.00 91.25 120 HIS A C 1
ATOM 985 O O . HIS A 1 120 ? -6.617 4.512 15.980 1.00 91.25 120 HIS A O 1
ATOM 991 N N . SER A 1 121 ? -5.464 5.834 14.588 1.00 97.19 121 SER A N 1
ATOM 992 C CA . SER A 1 121 ? -5.759 5.033 13.390 1.00 97.19 121 SER A CA 1
ATOM 993 C C . SER A 1 121 ? -5.165 3.630 13.461 1.00 97.19 121 SER A C 1
ATOM 995 O O . SER A 1 121 ? -4.112 3.426 14.079 1.00 97.19 121 SER A O 1
ATOM 997 N N . LYS A 1 122 ? -5.824 2.689 12.787 1.00 98.56 122 LYS A N 1
ATOM 998 C CA . LYS A 1 122 ? -5.431 1.282 12.674 1.00 98.56 122 LYS A CA 1
ATOM 999 C C . LYS A 1 122 ? -4.759 1.027 11.321 1.00 98.56 122 LYS A C 1
ATOM 1001 O O . LYS A 1 122 ? -5.173 1.577 10.304 1.00 98.56 122 LYS A O 1
ATOM 1006 N N . PHE A 1 123 ? -3.729 0.191 11.317 1.00 98.81 123 PHE A N 1
ATOM 1007 C CA . PHE A 1 123 ? -2.900 -0.135 10.160 1.00 98.81 123 PHE A CA 1
ATOM 1008 C C . PHE A 1 123 ? -2.925 -1.641 9.927 1.00 98.81 123 PHE A C 1
ATOM 1010 O O . PHE A 1 123 ? -2.625 -2.417 10.830 1.00 98.81 123 PHE A O 1
ATOM 1017 N N . ILE A 1 124 ? -3.284 -2.046 8.714 1.00 98.88 124 ILE A N 1
ATOM 1018 C CA . ILE A 1 124 ? -3.383 -3.442 8.297 1.00 98.88 124 ILE A CA 1
ATOM 1019 C C . ILE A 1 124 ? -2.320 -3.684 7.232 1.00 98.88 124 ILE A C 1
ATOM 1021 O O . ILE A 1 124 ? -2.385 -3.145 6.125 1.00 98.88 124 ILE A O 1
ATOM 1025 N N . TYR A 1 125 ? -1.319 -4.485 7.570 1.00 98.88 125 TYR A N 1
ATOM 1026 C CA . TYR A 1 125 ? -0.258 -4.891 6.667 1.00 98.88 125 TYR A CA 1
ATOM 1027 C C . TYR A 1 125 ? -0.590 -6.239 6.033 1.00 98.88 125 TYR A C 1
ATOM 1029 O O . TYR A 1 125 ? -0.487 -7.288 6.671 1.00 98.88 125 TYR A O 1
ATOM 1037 N N . THR A 1 126 ? -1.001 -6.208 4.766 1.00 98.62 126 THR A N 1
ATOM 1038 C CA . THR A 1 126 ? -1.267 -7.428 4.004 1.00 98.62 126 THR A CA 1
ATOM 1039 C C . THR A 1 126 ? 0.023 -7.995 3.415 1.00 98.62 126 THR A C 1
ATOM 1041 O O . THR A 1 126 ? 0.778 -7.279 2.748 1.00 98.62 126 THR A O 1
ATOM 1044 N N . VAL A 1 127 ? 0.261 -9.285 3.646 1.00 98.50 127 VAL A N 1
ATOM 1045 C CA . VAL A 1 127 ? 1.451 -10.035 3.219 1.00 98.50 127 VAL A CA 1
ATOM 1046 C C . VAL A 1 127 ? 1.065 -11.194 2.305 1.00 98.50 127 VAL A C 1
ATOM 1048 O O . VAL A 1 127 ? -0.090 -11.613 2.261 1.00 98.50 127 VAL A O 1
ATOM 1051 N N . ARG A 1 128 ? 2.041 -11.715 1.563 1.00 96.94 128 ARG A N 1
ATOM 1052 C CA . ARG A 1 128 ? 1.895 -12.906 0.724 1.00 96.94 128 ARG A CA 1
ATOM 1053 C C . ARG A 1 128 ? 3.218 -13.665 0.696 1.00 96.94 128 ARG A C 1
ATOM 1055 O O . ARG A 1 128 ? 4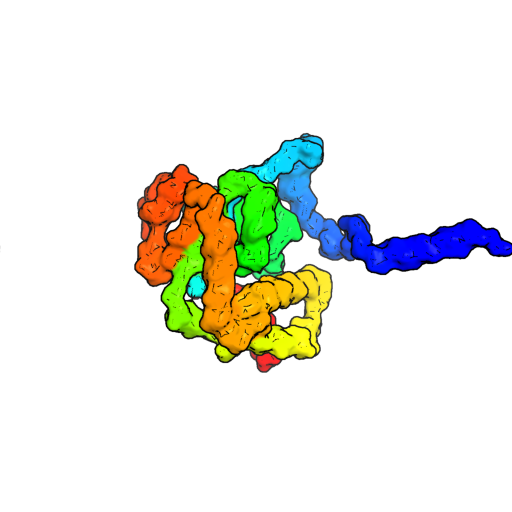.271 -13.058 0.868 1.00 96.94 128 ARG A O 1
ATOM 1062 N N . ASP A 1 129 ? 3.160 -14.974 0.464 1.00 96.69 129 ASP A N 1
ATOM 1063 C CA . ASP A 1 129 ? 4.356 -15.758 0.151 1.00 96.69 129 ASP A CA 1
ATOM 1064 C C . ASP A 1 129 ? 5.151 -15.118 -1.003 1.00 96.69 129 ASP A C 1
ATOM 1066 O O . ASP A 1 129 ? 4.569 -14.653 -1.989 1.00 96.69 129 ASP A O 1
ATOM 1070 N N . ILE A 1 130 ? 6.477 -15.078 -0.865 1.00 96.88 130 ILE A N 1
ATOM 1071 C CA . ILE A 1 130 ? 7.343 -14.266 -1.719 1.00 96.88 130 ILE A CA 1
ATOM 1072 C C . ILE A 1 130 ? 7.404 -14.787 -3.154 1.00 96.88 130 ILE A C 1
ATOM 1074 O O . ILE A 1 130 ? 7.378 -13.985 -4.087 1.00 96.88 130 ILE A O 1
ATOM 1078 N N . GLU A 1 131 ? 7.413 -16.106 -3.360 1.00 96.38 131 GLU A N 1
ATOM 1079 C CA . GLU A 1 131 ? 7.442 -16.691 -4.705 1.00 96.38 131 GLU A CA 1
ATOM 1080 C C . GLU A 1 131 ? 6.131 -16.420 -5.438 1.00 96.38 131 GLU A C 1
ATOM 1082 O O . GLU A 1 131 ? 6.116 -15.911 -6.565 1.00 96.38 131 GLU A O 1
ATOM 1087 N N . ASN A 1 132 ? 5.013 -16.648 -4.748 1.00 96.06 132 ASN A N 1
ATOM 1088 C CA . ASN A 1 132 ? 3.687 -16.351 -5.273 1.00 96.06 132 ASN A CA 1
ATOM 1089 C C . ASN A 1 132 ? 3.479 -14.850 -5.531 1.00 96.06 132 ASN A C 1
ATOM 1091 O O . ASN A 1 132 ? 2.827 -14.464 -6.507 1.00 96.06 132 ASN A O 1
ATOM 1095 N N . TRP A 1 133 ? 4.023 -13.985 -4.674 1.00 97.31 133 TRP A N 1
ATOM 1096 C CA . TRP A 1 133 ? 3.969 -12.540 -4.868 1.00 97.31 133 TRP A CA 1
ATOM 1097 C C . TRP A 1 133 ? 4.816 -12.097 -6.066 1.00 97.31 133 TRP A C 1
ATOM 1099 O O . TRP A 1 133 ? 4.307 -11.350 -6.902 1.00 97.31 133 TRP A O 1
ATOM 1109 N N . LYS A 1 134 ? 6.046 -12.611 -6.221 1.00 97.25 134 LYS A N 1
ATOM 1110 C CA . LYS A 1 134 ? 6.923 -12.321 -7.370 1.00 97.25 134 LYS A CA 1
ATOM 1111 C C . LYS A 1 134 ? 6.261 -12.672 -8.699 1.00 97.25 134 LYS A C 1
ATOM 1113 O O . LYS A 1 134 ? 6.304 -11.871 -9.629 1.00 97.25 134 LYS A O 1
ATOM 1118 N N . ALA A 1 135 ? 5.637 -13.846 -8.802 1.00 95.00 135 ALA A N 1
ATOM 1119 C CA . ALA A 1 135 ? 4.899 -14.222 -10.007 1.00 95.00 135 ALA A CA 1
ATOM 1120 C C . ALA A 1 135 ? 3.761 -13.226 -10.296 1.00 95.00 135 ALA A C 1
ATOM 1122 O O . ALA A 1 135 ? 3.631 -12.712 -11.406 1.00 95.00 135 ALA A O 1
ATOM 1123 N N . SER A 1 136 ? 2.991 -12.878 -9.264 1.00 93.56 136 SER A N 1
ATOM 1124 C CA . SER A 1 136 ? 1.818 -12.017 -9.400 1.00 93.56 136 SER A CA 1
ATOM 1125 C C . SER A 1 136 ? 2.149 -10.551 -9.705 1.00 93.56 136 SER A C 1
ATOM 1127 O O . SER A 1 136 ? 1.403 -9.906 -10.441 1.00 93.56 136 SER A O 1
ATOM 1129 N N . ILE A 1 137 ? 3.238 -10.009 -9.151 1.00 94.38 137 ILE A N 1
ATOM 1130 C CA . ILE A 1 137 ? 3.652 -8.616 -9.375 1.00 94.38 137 ILE A CA 1
ATOM 1131 C C . ILE A 1 137 ? 4.279 -8.42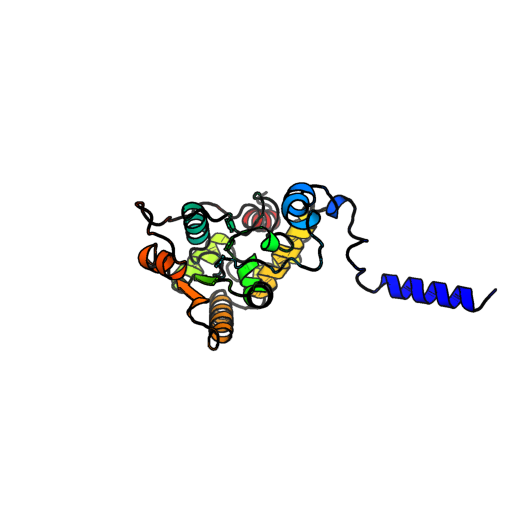7 -10.762 1.00 94.38 137 ILE A C 1
ATOM 1133 O O . ILE A 1 137 ? 4.002 -7.424 -11.421 1.00 94.38 137 ILE A O 1
ATOM 1137 N N . ARG A 1 138 ? 5.033 -9.427 -11.247 1.00 94.50 138 ARG A N 1
ATOM 1138 C CA . ARG A 1 138 ? 5.565 -9.453 -12.618 1.00 94.50 138 ARG A CA 1
ATOM 1139 C C . ARG A 1 138 ? 4.445 -9.451 -13.646 1.00 94.50 138 ARG A C 1
ATOM 1141 O O . ARG A 1 138 ? 4.500 -8.676 -14.591 1.00 94.50 138 ARG A O 1
ATOM 1148 N N . GLU A 1 139 ? 3.418 -10.275 -13.445 1.00 91.62 139 GLU A N 1
ATOM 1149 C CA . GLU A 1 139 ? 2.238 -10.291 -14.316 1.00 91.62 139 GLU A CA 1
ATOM 1150 C C . GLU A 1 139 ? 1.478 -8.958 -14.256 1.00 91.62 139 GLU A C 1
ATOM 1152 O O . GLU A 1 139 ? 1.075 -8.421 -15.285 1.00 91.62 139 GLU A O 1
ATOM 1157 N N . HIS A 1 140 ? 1.314 -8.399 -13.053 1.00 90.00 140 HIS A N 1
ATOM 1158 C CA . HIS A 1 140 ? 0.568 -7.157 -12.840 1.00 90.00 140 HIS A CA 1
ATOM 1159 C C . HIS A 1 140 ? 1.160 -5.963 -13.592 1.00 90.00 140 HIS A C 1
ATOM 1161 O O . HIS A 1 140 ? 0.421 -5.237 -14.256 1.00 90.00 140 HIS A O 1
ATOM 1167 N N . PHE A 1 141 ? 2.479 -5.776 -13.512 1.00 91.00 141 PHE A N 1
ATOM 1168 C CA . PHE A 1 141 ? 3.168 -4.689 -14.211 1.00 91.00 141 PHE A CA 1
ATOM 1169 C C . PHE A 1 141 ? 3.709 -5.087 -15.586 1.00 91.00 141 PHE A C 1
ATOM 1171 O O . PHE A 1 141 ? 4.151 -4.220 -16.330 1.00 91.00 141 PHE A O 1
ATOM 1178 N N . GLY A 1 142 ? 3.698 -6.371 -15.944 1.00 91.31 142 GLY A N 1
ATOM 1179 C CA . GLY A 1 142 ? 4.319 -6.865 -17.171 1.00 91.31 142 GLY A CA 1
ATOM 1180 C C . GLY A 1 142 ? 5.820 -6.558 -17.255 1.00 91.31 142 GLY A C 1
ATOM 1181 O O . GLY A 1 142 ? 6.290 -6.255 -18.353 1.00 91.31 142 GLY A O 1
ATOM 1182 N N . MET A 1 143 ? 6.523 -6.596 -16.116 1.00 92.31 143 MET A N 1
ATOM 1183 C CA . MET A 1 143 ? 7.946 -6.252 -15.953 1.00 92.31 143 MET A CA 1
ATOM 1184 C C . MET A 1 143 ? 8.703 -7.398 -15.275 1.00 92.31 143 MET A C 1
ATOM 1186 O O . MET A 1 143 ? 8.231 -7.970 -14.287 1.00 92.31 143 MET A O 1
ATOM 1190 N N . GLY A 1 144 ? 9.900 -7.714 -15.764 1.00 93.50 144 GLY A N 1
ATOM 1191 C CA . GLY A 1 144 ? 10.785 -8.726 -15.184 1.00 93.50 144 GLY A CA 1
ATOM 1192 C C . GLY A 1 144 ? 11.472 -8.252 -13.900 1.00 93.50 144 GLY A C 1
ATOM 1193 O O . GLY A 1 144 ? 11.605 -9.034 -12.949 1.00 93.50 144 GLY A O 1
ATOM 1194 N N . SER A 1 145 ? 11.832 -6.968 -13.842 1.00 95.88 145 SER A N 1
ATOM 1195 C CA . SER A 1 145 ? 12.476 -6.295 -12.707 1.00 95.88 145 SER A CA 1
ATOM 1196 C C . SER A 1 145 ? 11.806 -4.952 -12.388 1.00 95.88 145 SER A C 1
ATOM 1198 O O . SER A 1 145 ? 11.358 -4.258 -13.299 1.00 95.88 145 SER A O 1
ATOM 1200 N N . PRO A 1 146 ? 11.783 -4.520 -11.111 1.00 96.06 146 PRO A N 1
ATOM 1201 C CA . PRO A 1 146 ? 11.304 -3.187 -10.763 1.00 96.06 146 PRO A CA 1
ATOM 1202 C C . PRO A 1 146 ? 12.192 -2.048 -11.301 1.00 96.06 146 PRO A C 1
ATOM 1204 O O . PRO A 1 146 ? 11.725 -0.913 -11.359 1.00 96.06 146 PRO A O 1
ATOM 1207 N N . ARG A 1 147 ? 13.438 -2.304 -11.740 1.00 93.56 147 ARG A N 1
ATOM 1208 C CA . ARG A 1 147 ? 14.280 -1.267 -12.375 1.00 93.56 147 ARG A CA 1
ATOM 1209 C C . ARG A 1 147 ? 13.692 -0.739 -13.685 1.00 93.56 147 ARG A C 1
ATOM 1211 O O . ARG A 1 147 ? 13.902 0.432 -14.001 1.00 93.56 147 ARG A O 1
ATOM 1218 N N . GLU A 1 148 ? 12.905 -1.556 -14.384 1.00 94.12 148 GLU A N 1
ATOM 1219 C CA . GLU A 1 148 ? 12.223 -1.184 -15.633 1.00 94.12 148 GLU A CA 1
ATOM 1220 C C . GLU A 1 148 ? 11.280 0.019 -15.445 1.00 94.12 148 GLU A C 1
ATOM 1222 O O . GLU A 1 148 ? 10.991 0.739 -16.398 1.00 94.12 148 GLU A O 1
ATOM 1227 N N . PHE A 1 149 ? 10.845 0.320 -14.214 1.00 94.62 149 PHE A N 1
ATOM 1228 C CA . PHE A 1 149 ? 10.114 1.557 -13.928 1.00 94.62 149 PHE A CA 1
ATOM 1229 C C . PHE A 1 149 ? 10.915 2.821 -14.260 1.00 94.62 149 PHE A C 1
ATOM 1231 O O . PHE A 1 149 ? 10.342 3.805 -14.723 1.00 94.62 149 PHE A O 1
ATOM 1238 N N . ARG A 1 150 ? 12.231 2.831 -14.036 1.00 92.94 150 ARG A N 1
ATOM 1239 C CA . ARG A 1 150 ? 13.048 4.013 -14.340 1.00 92.94 150 ARG A CA 1
ATOM 1240 C C . ARG A 1 150 ? 13.223 4.194 -15.840 1.00 92.94 150 ARG A C 1
ATOM 1242 O O . ARG A 1 150 ? 13.130 5.322 -16.311 1.00 92.94 150 ARG A O 1
ATOM 1249 N N . GLU A 1 151 ? 13.392 3.100 -16.578 1.00 91.25 151 GLU A N 1
ATOM 1250 C CA . GLU A 1 151 ? 13.402 3.107 -18.046 1.00 91.25 151 GLU A CA 1
ATOM 1251 C C . GLU A 1 151 ? 12.072 3.659 -18.572 1.00 91.25 151 GLU A C 1
ATOM 1253 O O . GLU A 1 151 ? 12.050 4.644 -19.310 1.00 91.25 151 GLU A O 1
ATOM 1258 N N . LEU A 1 152 ? 10.957 3.139 -18.051 1.00 90.56 152 LEU A N 1
ATOM 1259 C CA . LEU A 1 152 ? 9.605 3.603 -18.350 1.00 90.56 152 LEU A CA 1
ATOM 1260 C C . LEU A 1 152 ? 9.445 5.127 -18.205 1.00 90.56 152 LEU A C 1
ATOM 1262 O O . LEU A 1 152 ? 8.826 5.756 -19.058 1.00 90.56 152 LEU A O 1
ATOM 1266 N N . TRP A 1 153 ? 9.983 5.749 -17.153 1.00 90.19 153 TRP A N 1
ATOM 1267 C CA . TRP A 1 153 ? 9.843 7.200 -16.953 1.00 90.19 153 TRP A CA 1
ATOM 1268 C C . TRP A 1 153 ? 10.859 8.037 -17.733 1.00 90.19 153 TRP A C 1
ATOM 1270 O O . TRP A 1 153 ? 10.698 9.256 -17.799 1.00 90.19 153 TRP A O 1
ATOM 1280 N N . THR A 1 154 ? 11.899 7.434 -18.311 1.00 89.38 154 THR A N 1
ATOM 1281 C CA . THR A 1 154 ? 12.784 8.139 -19.255 1.00 89.38 154 THR A CA 1
ATOM 1282 C C . THR A 1 154 ? 12.182 8.234 -20.653 1.00 89.38 154 THR A C 1
ATOM 1284 O O . THR A 1 154 ? 12.548 9.116 -21.429 1.00 89.38 154 THR A O 1
ATOM 1287 N N . GLU A 1 155 ? 11.204 7.383 -20.956 1.00 88.44 155 GLU A N 1
ATOM 1288 C CA . GLU A 1 155 ? 10.566 7.332 -22.261 1.00 88.44 155 GLU A CA 1
ATOM 1289 C C . GLU A 1 155 ? 9.615 8.499 -22.490 1.00 88.44 155 GLU A C 1
ATOM 1291 O O . GLU A 1 155 ? 8.677 8.753 -21.726 1.00 88.44 155 GLU A O 1
ATOM 1296 N N . LYS A 1 156 ? 9.797 9.180 -23.625 1.00 86.94 156 LYS A N 1
ATOM 1297 C CA . LYS A 1 156 ? 8.940 10.303 -24.028 1.00 86.94 156 LYS A CA 1
ATOM 1298 C C . LYS A 1 156 ? 7.468 9.887 -24.061 1.00 86.94 156 LYS A C 1
ATOM 1300 O O . LYS A 1 156 ? 6.612 10.607 -23.545 1.00 86.94 156 LYS A O 1
ATOM 1305 N N . ARG A 1 157 ? 7.190 8.688 -24.586 1.00 87.81 157 ARG A N 1
ATOM 1306 C CA . ARG A 1 157 ? 5.845 8.106 -24.677 1.00 87.81 157 ARG A CA 1
ATOM 1307 C C . ARG A 1 157 ? 5.125 8.052 -23.343 1.00 87.81 157 ARG A C 1
ATOM 1309 O O . ARG A 1 157 ? 3.929 8.289 -23.334 1.00 87.81 157 ARG A O 1
ATOM 1316 N N . PHE A 1 158 ? 5.806 7.790 -22.228 1.00 87.56 158 PHE A N 1
ATOM 1317 C CA . PHE A 1 158 ? 5.168 7.733 -20.908 1.00 87.56 158 PHE A CA 1
ATOM 1318 C C . PHE A 1 158 ? 4.571 9.088 -20.487 1.00 87.56 158 PHE A C 1
ATOM 1320 O O . PHE A 1 158 ? 3.514 9.146 -19.838 1.00 87.56 158 PHE A O 1
ATOM 1327 N N . TRP A 1 159 ? 5.236 10.178 -20.885 1.00 87.00 159 TRP A N 1
ATOM 1328 C CA . TRP A 1 159 ? 4.871 11.558 -20.567 1.00 87.00 159 TRP A CA 1
ATOM 1329 C C . TRP A 1 159 ? 3.965 12.222 -21.608 1.00 87.00 159 TRP A C 1
ATOM 1331 O O . TRP A 1 159 ? 3.262 13.181 -21.282 1.00 87.00 159 TRP A O 1
ATOM 1341 N N . GLU A 1 160 ? 3.943 11.717 -22.839 1.00 85.69 160 GLU A N 1
ATOM 1342 C CA . GLU A 1 160 ? 3.102 12.241 -23.915 1.00 85.69 160 GLU A CA 1
ATOM 1343 C C . GLU A 1 160 ? 1.612 12.241 -23.535 1.00 85.69 160 GLU A C 1
ATOM 1345 O O . GLU A 1 160 ? 1.080 11.300 -22.943 1.00 85.69 160 GLU A O 1
ATOM 1350 N N . GLY A 1 161 ? 0.931 13.352 -23.837 1.00 79.62 161 GLY A N 1
ATOM 1351 C CA . GLY A 1 161 ? -0.492 13.537 -23.537 1.00 79.62 161 GLY A CA 1
ATOM 1352 C C . GLY A 1 161 ? -0.833 13.726 -22.051 1.00 79.62 161 GLY A C 1
ATOM 1353 O O . GLY A 1 161 ? -2.010 13.877 -21.711 1.00 79.62 161 GLY A O 1
ATOM 1354 N N . ASN A 1 162 ? 0.157 13.749 -21.151 1.00 83.81 162 ASN A N 1
ATOM 1355 C CA . ASN A 1 162 ? -0.070 14.028 -19.738 1.00 83.81 162 ASN A CA 1
ATOM 1356 C C . ASN A 1 162 ? -0.101 15.540 -19.493 1.00 83.81 162 ASN A C 1
ATOM 1358 O O . ASN A 1 162 ? 0.928 16.171 -19.281 1.00 83.81 162 ASN A O 1
ATOM 1362 N N . PHE A 1 163 ? -1.298 16.115 -19.455 1.00 79.19 163 PHE A N 1
ATOM 1363 C CA . PHE A 1 163 ? -1.514 17.507 -19.053 1.00 79.19 163 PHE A CA 1
ATOM 1364 C C . PHE A 1 163 ? -2.488 17.577 -17.869 1.00 79.19 163 PHE A C 1
ATOM 1366 O O . PHE A 1 163 ? -3.263 16.644 -17.627 1.00 79.19 163 PHE A O 1
ATOM 1373 N N . GLY A 1 164 ? -2.426 18.661 -17.090 1.00 81.56 164 GLY A N 1
ATOM 1374 C CA . GLY A 1 164 ? -3.292 18.866 -15.924 1.00 81.56 164 GLY A CA 1
ATOM 1375 C C . GLY A 1 164 ? -3.207 17.725 -14.899 1.00 81.56 164 GLY A C 1
ATOM 1376 O O . GLY A 1 164 ? -2.121 17.303 -14.497 1.00 81.56 164 GLY A O 1
ATOM 1377 N N . TRP A 1 165 ? -4.357 17.189 -14.480 1.00 76.31 165 TRP A N 1
ATOM 1378 C CA . TRP A 1 165 ? -4.426 16.122 -13.471 1.00 76.31 165 TRP A CA 1
ATOM 1379 C C . TRP A 1 165 ? -3.784 14.795 -13.922 1.00 76.31 165 TRP A C 1
ATOM 1381 O O . TRP A 1 165 ? -3.325 14.022 -13.081 1.00 76.31 165 TRP A O 1
ATOM 1391 N N . ARG A 1 166 ? -3.685 14.528 -15.235 1.00 82.44 166 ARG A N 1
ATOM 1392 C CA . ARG A 1 166 ? -3.014 13.321 -15.765 1.00 82.44 166 ARG A CA 1
ATOM 1393 C C . ARG A 1 166 ? -1.500 13.378 -15.556 1.00 82.44 166 ARG A C 1
ATOM 1395 O O . ARG A 1 166 ? -0.880 12.355 -15.261 1.00 82.44 166 ARG A O 1
ATOM 1402 N N . TRP A 1 167 ? -0.914 14.573 -15.659 1.00 84.81 167 TRP A N 1
ATOM 1403 C CA . TRP A 1 167 ? 0.486 14.810 -15.300 1.00 84.81 167 TRP A CA 1
ATOM 1404 C C . TRP A 1 167 ? 0.720 14.558 -13.815 1.00 84.81 167 TRP A C 1
ATOM 1406 O O . TRP A 1 167 ? 1.616 13.799 -13.454 1.00 84.81 167 TRP A O 1
ATOM 1416 N N . TYR A 1 168 ? -0.146 15.113 -12.962 1.00 82.81 168 TYR A N 1
ATOM 1417 C CA . TYR A 1 168 ? -0.090 14.882 -11.519 1.00 82.81 168 TYR A CA 1
ATOM 1418 C C . TYR A 1 168 ? -0.136 13.391 -11.170 1.00 82.81 168 TYR A C 1
ATOM 1420 O O . TYR A 1 168 ? 0.702 12.915 -10.412 1.00 82.81 168 TYR A O 1
ATOM 1428 N N . ASN A 1 169 ? -1.060 12.635 -11.765 1.00 87.12 169 ASN A N 1
ATOM 1429 C CA . ASN A 1 169 ? -1.117 11.189 -11.569 1.00 87.12 169 ASN A CA 1
ATOM 1430 C C . ASN A 1 169 ? 0.171 10.487 -11.975 1.00 87.12 169 ASN A C 1
ATOM 1432 O O . ASN A 1 169 ? 0.630 9.615 -11.249 1.00 87.12 169 ASN A O 1
ATOM 1436 N N . SER A 1 170 ? 0.740 10.858 -13.122 1.00 88.69 170 SER A N 1
ATOM 1437 C CA . SER A 1 170 ? 1.962 10.232 -13.632 1.00 88.69 170 SER A CA 1
ATOM 1438 C C . SER A 1 170 ? 3.133 10.498 -12.688 1.00 88.69 170 SER A C 1
ATOM 1440 O O . SER A 1 170 ? 3.818 9.562 -12.295 1.00 88.69 170 SER A O 1
ATOM 1442 N N . LEU A 1 171 ? 3.281 11.740 -12.212 1.00 89.81 171 LEU A N 1
ATOM 1443 C CA . LEU A 1 171 ? 4.266 12.086 -11.186 1.00 89.81 171 LEU A CA 1
ATOM 1444 C C . LEU A 1 171 ? 4.054 11.310 -9.882 1.00 89.81 171 LEU A C 1
ATOM 1446 O O . LEU A 1 171 ? 5.008 10.774 -9.327 1.00 89.81 171 LEU A O 1
ATOM 1450 N N . ARG A 1 172 ? 2.817 11.244 -9.376 1.00 89.38 172 ARG A N 1
ATOM 1451 C CA . ARG A 1 172 ? 2.508 10.534 -8.125 1.00 89.38 172 ARG A CA 1
ATOM 1452 C C . ARG A 1 172 ? 2.775 9.041 -8.239 1.00 89.38 172 ARG A C 1
ATOM 1454 O O . ARG A 1 172 ? 3.342 8.460 -7.320 1.00 89.38 172 ARG A O 1
ATOM 1461 N N . TRP A 1 173 ? 2.393 8.445 -9.359 1.00 90.44 173 TRP A N 1
ATOM 1462 C CA . TRP A 1 173 ? 2.648 7.045 -9.667 1.00 90.44 173 TRP A CA 1
ATOM 1463 C C . TRP A 1 173 ? 4.154 6.752 -9.703 1.00 90.44 173 TRP A C 1
ATOM 1465 O O . TRP A 1 173 ? 4.618 5.849 -9.010 1.00 90.44 173 TRP A O 1
ATOM 1475 N N . THR A 1 174 ? 4.930 7.594 -10.396 1.00 92.88 174 THR A N 1
ATOM 1476 C CA . THR A 1 174 ? 6.398 7.547 -10.394 1.00 92.88 174 THR A CA 1
ATOM 1477 C C . THR A 1 174 ? 6.973 7.632 -8.979 1.00 92.88 174 THR A C 1
ATOM 1479 O O . THR A 1 174 ? 7.764 6.784 -8.592 1.00 92.88 174 THR A O 1
ATOM 1482 N N . GLN A 1 175 ? 6.546 8.600 -8.164 1.00 93.31 175 GLN A N 1
ATOM 1483 C CA . GLN A 1 175 ? 7.048 8.763 -6.792 1.00 93.31 175 GLN A CA 1
ATOM 1484 C C . GLN A 1 175 ? 6.754 7.553 -5.899 1.00 93.31 175 GLN A C 1
ATOM 1486 O O . GLN A 1 175 ? 7.618 7.120 -5.138 1.00 93.31 175 GLN A O 1
ATOM 1491 N N . ILE A 1 176 ? 5.538 7.008 -5.985 1.00 94.62 176 ILE A N 1
ATOM 1492 C CA . ILE A 1 176 ? 5.121 5.842 -5.201 1.00 94.62 176 ILE A CA 1
ATOM 1493 C C . ILE A 1 176 ? 5.968 4.625 -5.580 1.00 94.62 176 ILE A C 1
ATOM 1495 O O . ILE A 1 176 ? 6.514 3.964 -4.700 1.00 94.62 176 ILE A O 1
ATOM 1499 N N . HIS A 1 177 ? 6.12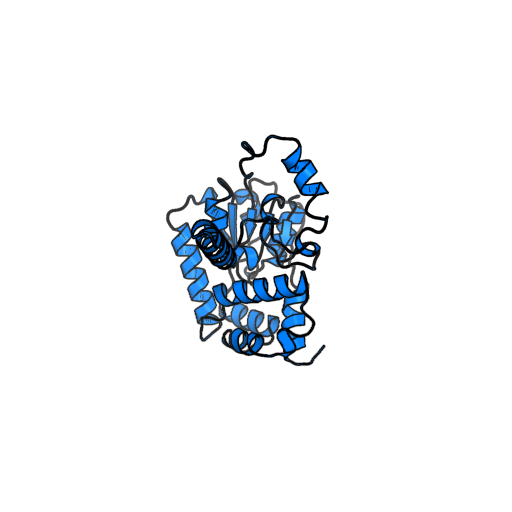1 4.339 -6.872 1.00 95.19 177 HIS A N 1
ATOM 1500 C CA . HIS A 1 177 ? 6.886 3.173 -7.310 1.00 95.19 177 HIS A CA 1
ATOM 1501 C C . HIS A 1 177 ? 8.396 3.354 -7.189 1.00 95.19 177 HIS A C 1
ATOM 1503 O O . HIS A 1 177 ? 9.087 2.373 -6.944 1.00 95.19 177 HIS A O 1
ATOM 1509 N N . GLU A 1 178 ? 8.914 4.578 -7.261 1.00 94.81 178 GLU A N 1
ATOM 1510 C CA . GLU A 1 178 ? 10.307 4.872 -6.912 1.00 94.81 178 GLU A CA 1
ATOM 1511 C C . GLU A 1 178 ? 10.566 4.559 -5.434 1.00 94.81 178 GLU A C 1
ATOM 1513 O O . GLU A 1 178 ? 11.540 3.889 -5.110 1.00 94.81 178 GLU A O 1
ATOM 1518 N N . CYS A 1 179 ? 9.657 4.973 -4.545 1.00 95.44 179 CYS A N 1
ATOM 1519 C CA . CYS A 1 179 ? 9.762 4.726 -3.108 1.00 95.44 179 CYS A CA 1
ATOM 1520 C C . CYS A 1 179 ? 9.649 3.240 -2.731 1.00 95.44 179 CYS A C 1
ATOM 1522 O O . CYS A 1 179 ? 10.290 2.806 -1.775 1.00 95.44 179 CYS A O 1
ATOM 1524 N N . LEU A 1 180 ? 8.806 2.479 -3.434 1.00 97.19 180 LEU A N 1
ATOM 1525 C CA . LEU A 1 180 ? 8.484 1.099 -3.065 1.00 97.19 180 LEU A CA 1
ATOM 1526 C C . LEU A 1 180 ? 9.294 0.045 -3.826 1.00 97.19 180 LEU A C 1
ATOM 1528 O O . LEU A 1 180 ? 9.546 -1.025 -3.279 1.00 97.19 180 LEU A O 1
ATOM 1532 N N . TYR A 1 181 ? 9.657 0.308 -5.084 1.00 97.31 181 TYR A N 1
ATOM 1533 C CA . TYR A 1 181 ? 10.115 -0.731 -6.010 1.00 97.31 181 TYR A CA 1
ATOM 1534 C C . TYR A 1 181 ? 11.383 -0.347 -6.780 1.00 97.31 181 TYR A C 1
ATOM 1536 O O . TYR A 1 181 ? 12.367 -1.079 -6.731 1.00 97.31 181 TYR A O 1
ATOM 1544 N N . ALA A 1 182 ? 11.383 0.780 -7.495 1.00 95.94 182 ALA A N 1
ATOM 1545 C CA . ALA A 1 182 ? 12.334 1.042 -8.581 1.00 95.94 182 ALA A CA 1
ATOM 1546 C C . ALA A 1 182 ? 13.790 1.279 -8.134 1.00 95.94 182 ALA A C 1
ATOM 1548 O O . ALA A 1 182 ? 14.711 1.278 -8.952 1.00 95.94 182 ALA A O 1
ATOM 1549 N N . GLN A 1 183 ? 14.012 1.454 -6.830 1.00 93.81 183 GLN A N 1
ATOM 1550 C CA . GLN A 1 183 ? 15.343 1.537 -6.224 1.00 93.81 183 GLN A CA 1
ATOM 1551 C C . GLN A 1 183 ? 16.037 0.177 -6.075 1.00 93.81 183 GLN A C 1
ATOM 1553 O O . GLN A 1 183 ? 17.229 0.133 -5.776 1.00 93.81 183 GLN A O 1
ATOM 1558 N N . HIS A 1 184 ? 15.315 -0.921 -6.284 1.00 96.50 184 HIS A N 1
ATOM 1559 C CA . HIS A 1 184 ? 15.801 -2.274 -6.055 1.00 96.50 184 HIS A CA 1
ATOM 1560 C C . HIS A 1 184 ? 16.103 -3.003 -7.367 1.00 96.50 184 HIS A C 1
ATOM 1562 O O . HIS A 1 184 ? 15.439 -2.796 -8.376 1.00 96.50 184 HIS A O 1
ATOM 1568 N N . ASP A 1 185 ? 17.092 -3.898 -7.344 1.00 95.81 185 ASP A N 1
ATOM 1569 C CA . ASP A 1 185 ? 17.457 -4.741 -8.492 1.00 95.81 185 ASP A CA 1
ATOM 1570 C C . ASP A 1 185 ? 16.401 -5.781 -8.861 1.00 95.81 185 ASP A C 1
ATOM 1572 O O . ASP A 1 185 ? 16.226 -6.126 -10.031 1.00 95.81 185 ASP A O 1
ATOM 1576 N N . THR A 1 186 ? 15.707 -6.310 -7.856 1.00 98.06 186 THR A N 1
ATOM 1577 C CA . THR A 1 186 ? 14.801 -7.445 -8.015 1.00 98.06 186 THR A CA 1
ATOM 1578 C C . THR A 1 186 ? 13.510 -7.201 -7.249 1.00 98.06 186 THR A C 1
ATOM 1580 O O . THR A 1 186 ? 13.483 -6.480 -6.252 1.00 98.06 186 THR A O 1
ATOM 1583 N N . TRP A 1 187 ? 12.428 -7.849 -7.683 1.00 98.12 187 TRP A N 1
ATOM 1584 C CA . TRP A 1 187 ? 11.167 -7.839 -6.941 1.00 98.12 187 TRP A CA 1
ATOM 1585 C C . TRP A 1 187 ? 11.339 -8.389 -5.518 1.00 98.12 187 TRP A C 1
ATOM 1587 O O . TRP A 1 187 ? 10.768 -7.846 -4.579 1.00 98.12 187 TRP A O 1
ATOM 1597 N N . GLU A 1 188 ? 12.172 -9.416 -5.347 1.00 98.44 188 GLU A N 1
ATOM 1598 C CA . GLU A 1 188 ? 12.491 -9.996 -4.040 1.00 98.44 188 GLU A CA 1
ATOM 1599 C C . GLU A 1 188 ? 13.077 -8.967 -3.073 1.00 98.44 188 GLU A C 1
ATOM 1601 O O . GLU A 1 188 ? 12.565 -8.785 -1.968 1.00 98.44 188 GLU A O 1
ATOM 1606 N N . THR A 1 189 ? 14.114 -8.254 -3.517 1.00 98.38 189 THR A N 1
ATOM 1607 C CA . THR A 1 189 ? 14.780 -7.246 -2.693 1.00 98.38 189 THR A CA 1
ATOM 1608 C C . THR A 1 189 ? 13.860 -6.067 -2.388 1.00 98.38 189 THR A C 1
ATOM 1610 O O . THR A 1 189 ? 13.904 -5.556 -1.271 1.00 98.38 189 THR A O 1
ATOM 1613 N N . ALA A 1 190 ? 12.971 -5.686 -3.313 1.00 98.38 190 ALA A N 1
ATOM 1614 C CA . ALA A 1 190 ? 11.935 -4.686 -3.050 1.00 98.38 190 ALA A CA 1
ATOM 1615 C C . ALA A 1 190 ? 10.937 -5.138 -1.969 1.00 98.38 190 ALA A C 1
ATOM 1617 O O . ALA A 1 190 ? 10.659 -4.395 -1.027 1.00 98.38 190 ALA A O 1
ATOM 1618 N N . TYR A 1 191 ? 10.434 -6.374 -2.059 1.00 98.62 191 TYR A N 1
ATOM 1619 C CA . TYR A 1 191 ? 9.508 -6.926 -1.068 1.00 98.62 191 TYR A CA 1
ATOM 1620 C C . TYR A 1 191 ? 10.139 -6.993 0.322 1.00 98.62 191 TYR A C 1
ATOM 1622 O O . TYR A 1 191 ? 9.561 -6.508 1.292 1.00 98.62 191 TYR A O 1
ATOM 1630 N N . GLN A 1 192 ? 11.344 -7.562 0.414 1.00 98.62 192 GLN A N 1
ATOM 1631 C CA . GLN A 1 192 ? 12.071 -7.716 1.674 1.00 98.62 192 GLN A CA 1
ATOM 1632 C C . GLN A 1 192 ? 12.416 -6.361 2.300 1.00 98.62 192 GLN A C 1
ATOM 1634 O O . GLN A 1 192 ? 12.300 -6.194 3.515 1.00 98.62 192 GLN A O 1
ATOM 1639 N N . ALA A 1 193 ? 12.806 -5.374 1.486 1.00 98.50 193 ALA A N 1
ATOM 1640 C CA . ALA A 1 193 ? 13.067 -4.022 1.966 1.00 98.50 193 ALA A CA 1
ATOM 1641 C C . ALA A 1 193 ? 11.806 -3.382 2.560 1.00 98.50 193 ALA A C 1
ATOM 1643 O O . ALA A 1 193 ? 11.869 -2.797 3.645 1.00 98.50 193 ALA A O 1
ATOM 1644 N N . PHE A 1 194 ? 10.658 -3.532 1.895 1.00 98.69 194 PHE A N 1
ATOM 1645 C CA . PHE A 1 194 ? 9.393 -3.009 2.397 1.00 98.69 194 PHE A CA 1
ATOM 1646 C C . PHE A 1 194 ? 8.901 -3.741 3.655 1.00 98.69 194 PHE A C 1
ATOM 1648 O O . PHE A 1 194 ? 8.532 -3.080 4.625 1.00 98.69 194 PHE A O 1
ATOM 1655 N N . ASP A 1 195 ? 8.949 -5.077 3.686 1.00 98.69 195 ASP A N 1
ATOM 1656 C CA . ASP A 1 195 ? 8.583 -5.872 4.871 1.00 98.69 195 ASP A CA 1
ATOM 1657 C C . ASP A 1 195 ? 9.429 -5.464 6.084 1.00 98.69 195 ASP A C 1
ATOM 1659 O O . ASP A 1 195 ? 8.889 -5.135 7.144 1.00 98.69 195 ASP A O 1
ATOM 1663 N N . LYS A 1 196 ? 10.750 -5.338 5.899 1.00 98.62 196 LYS A N 1
ATOM 1664 C CA . LYS A 1 196 ? 11.659 -4.849 6.940 1.00 98.62 196 LYS A CA 1
ATOM 1665 C C . LYS A 1 196 ? 11.311 -3.430 7.395 1.00 98.62 196 LYS A C 1
ATOM 1667 O O . LYS A 1 196 ? 11.336 -3.165 8.597 1.00 98.62 196 LYS A O 1
ATOM 1672 N N . ARG A 1 197 ? 10.989 -2.521 6.466 1.00 98.44 197 ARG A N 1
ATOM 1673 C CA . ARG A 1 197 ? 10.602 -1.130 6.765 1.00 98.44 197 ARG A CA 1
ATOM 1674 C C . ARG A 1 197 ? 9.339 -1.079 7.628 1.00 98.44 197 ARG A C 1
ATOM 1676 O O . ARG A 1 197 ? 9.349 -0.411 8.660 1.00 98.44 197 ARG A O 1
ATOM 1683 N N . VAL A 1 198 ? 8.289 -1.811 7.251 1.00 98.75 198 VAL A N 1
ATOM 1684 C CA . VAL A 1 198 ? 7.027 -1.864 8.007 1.00 98.75 198 VAL A CA 1
ATOM 1685 C C . VAL A 1 198 ? 7.251 -2.476 9.386 1.00 98.75 198 VAL A C 1
ATOM 1687 O O . VAL A 1 198 ? 6.909 -1.855 10.391 1.00 98.75 198 VAL A O 1
ATOM 1690 N N . ARG A 1 199 ? 7.869 -3.661 9.459 1.00 98.44 199 ARG A N 1
ATOM 1691 C CA . ARG A 1 199 ? 8.089 -4.356 10.738 1.00 98.44 199 ARG A CA 1
ATOM 1692 C C . ARG A 1 199 ? 8.906 -3.522 11.706 1.00 98.44 199 ARG A C 1
ATOM 1694 O O . ARG A 1 199 ? 8.509 -3.385 12.855 1.00 98.44 199 ARG A O 1
ATOM 1701 N N . ARG A 1 200 ? 9.997 -2.914 11.234 1.00 98.56 200 ARG A N 1
ATOM 1702 C CA . ARG A 1 200 ? 10.844 -2.070 12.078 1.00 98.56 200 ARG A CA 1
ATOM 1703 C C . ARG A 1 200 ? 10.122 -0.822 12.575 1.00 98.56 200 ARG A C 1
ATOM 1705 O O . ARG A 1 200 ? 10.358 -0.400 13.697 1.00 98.56 200 ARG A O 1
ATOM 1712 N N . PHE A 1 201 ? 9.253 -0.220 11.766 1.00 98.50 201 PHE A N 1
ATOM 1713 C CA . PHE A 1 201 ? 8.503 0.955 12.205 1.00 98.50 201 PHE A CA 1
ATOM 1714 C C . PHE A 1 201 ? 7.464 0.628 13.287 1.00 98.50 201 PHE A C 1
ATOM 1716 O O . PHE A 1 201 ? 7.237 1.452 14.174 1.00 98.50 201 PHE A O 1
ATOM 1723 N N . PHE A 1 202 ? 6.821 -0.541 13.195 1.00 98.38 202 PHE A N 1
ATOM 1724 C CA . PHE A 1 202 ? 5.762 -0.966 14.115 1.00 98.38 202 PHE A CA 1
ATOM 1725 C C . PHE A 1 202 ? 6.253 -1.800 15.310 1.00 98.38 202 PHE A C 1
ATOM 1727 O O . PHE A 1 202 ? 5.448 -2.082 16.194 1.00 98.38 202 PHE A O 1
ATOM 1734 N N . GLU A 1 203 ? 7.539 -2.160 15.369 1.00 97.69 203 GLU A N 1
ATOM 1735 C CA . GLU A 1 203 ? 8.150 -2.992 16.423 1.00 97.69 203 GLU A CA 1
ATOM 1736 C C . GLU A 1 203 ? 7.891 -2.462 17.845 1.00 97.69 203 GLU A C 1
ATOM 1738 O O . GLU A 1 203 ? 7.585 -3.226 18.755 1.00 97.69 203 GLU A O 1
ATOM 1743 N N . ASP A 1 204 ? 7.950 -1.144 18.022 1.00 97.06 204 ASP A N 1
ATOM 1744 C CA . ASP A 1 204 ? 7.763 -0.422 19.285 1.00 97.06 204 ASP A CA 1
ATOM 1745 C C . ASP A 1 204 ? 6.391 0.278 19.379 1.00 97.06 204 ASP A C 1
ATOM 1747 O O . ASP A 1 204 ? 6.163 1.114 20.258 1.00 97.06 204 ASP A O 1
ATOM 1751 N N . LYS A 1 205 ? 5.464 -0.006 18.453 1.00 97.12 205 LYS A N 1
ATOM 1752 C CA . LYS A 1 205 ? 4.153 0.657 18.387 1.00 97.12 205 LYS A CA 1
ATOM 1753 C C . LYS A 1 205 ? 3.055 -0.217 19.000 1.00 97.12 205 LYS A C 1
ATOM 1755 O O . LYS A 1 205 ? 3.161 -1.440 19.016 1.00 97.12 205 LYS A O 1
ATOM 1760 N N . PRO A 1 206 ? 1.953 0.378 19.500 1.00 96.69 206 PRO A N 1
ATOM 1761 C CA . PRO A 1 206 ? 0.885 -0.399 20.122 1.00 96.69 206 PRO A CA 1
ATOM 1762 C C . PRO A 1 206 ? 0.268 -1.409 19.146 1.00 96.69 206 PRO A C 1
ATOM 1764 O O . PRO A 1 206 ? -0.275 -1.010 18.115 1.00 96.69 206 PRO A O 1
ATOM 1767 N N . SER A 1 207 ? 0.250 -2.692 19.518 1.00 95.00 207 SER A N 1
ATOM 1768 C CA . SER A 1 207 ? -0.338 -3.778 18.712 1.00 95.00 207 SER A CA 1
ATOM 1769 C C . SER A 1 207 ? -1.806 -3.529 18.348 1.00 95.00 207 SER A C 1
ATOM 1771 O O . SER A 1 207 ? -2.237 -3.843 17.247 1.00 95.00 207 SER A O 1
ATOM 1773 N N . ARG A 1 208 ? -2.566 -2.830 19.203 1.00 96.94 208 ARG A N 1
ATOM 1774 C CA . ARG A 1 208 ? -3.945 -2.385 18.909 1.00 96.94 208 ARG A CA 1
ATOM 1775 C C . ARG A 1 208 ? -4.089 -1.484 17.670 1.00 96.94 208 ARG A C 1
ATOM 1777 O O . ARG A 1 208 ? -5.209 -1.220 17.244 1.00 96.94 208 ARG A O 1
ATOM 1784 N N . ARG A 1 209 ? -2.984 -0.948 17.134 1.00 97.38 209 ARG A N 1
ATOM 1785 C CA . ARG A 1 209 ? -2.943 -0.125 15.915 1.00 97.38 209 ARG A CA 1
ATOM 1786 C C . ARG A 1 209 ? -2.342 -0.860 14.719 1.00 97.38 209 ARG A C 1
ATOM 1788 O O . ARG A 1 209 ? -2.322 -0.265 13.649 1.00 97.38 209 ARG A O 1
ATOM 1795 N N . PHE A 1 210 ? -1.863 -2.094 14.864 1.00 98.69 210 PHE A N 1
ATOM 1796 C CA . PHE A 1 210 ? -1.156 -2.806 13.802 1.00 98.69 210 PHE A CA 1
ATOM 1797 C C . PHE A 1 210 ? -1.589 -4.270 13.703 1.00 98.69 210 PHE A C 1
ATOM 1799 O O . PHE A 1 210 ? -1.468 -5.028 14.661 1.00 98.69 210 PHE A O 1
ATOM 1806 N N . LEU A 1 211 ? -2.055 -4.670 12.521 1.00 98.81 211 LEU A N 1
ATOM 1807 C CA . LEU A 1 211 ? -2.448 -6.040 12.204 1.00 98.81 211 LEU A CA 1
ATOM 1808 C C . LEU A 1 211 ? -1.698 -6.524 10.964 1.00 98.81 211 LEU A C 1
ATOM 1810 O O . LEU A 1 211 ? -1.665 -5.825 9.957 1.00 98.81 211 LEU A O 1
ATOM 1814 N N . VAL A 1 212 ? -1.160 -7.742 11.005 1.00 98.81 212 VAL A N 1
ATOM 1815 C CA . VAL A 1 212 ? -0.607 -8.420 9.822 1.00 98.81 212 VAL A CA 1
ATOM 1816 C C . VAL A 1 212 ? -1.609 -9.456 9.322 1.00 98.81 212 VAL A C 1
ATOM 1818 O O . VAL A 1 212 ? -2.050 -10.292 10.109 1.00 98.81 212 VAL A O 1
ATOM 1821 N N . MET A 1 213 ? -1.942 -9.430 8.029 1.00 98.50 213 MET A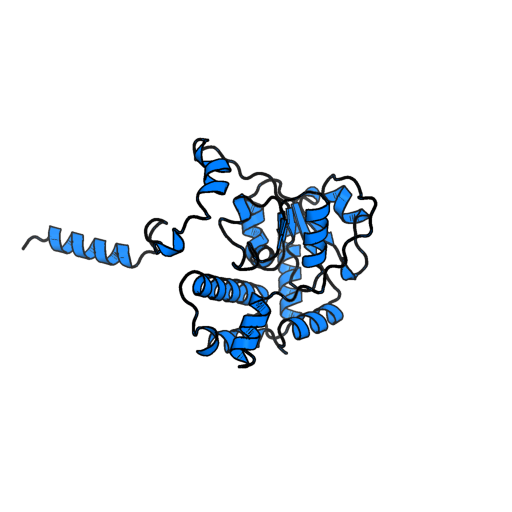 N 1
ATOM 1822 C CA . MET A 1 213 ? -2.872 -10.382 7.405 1.00 98.50 213 MET A CA 1
ATOM 1823 C C . MET A 1 213 ? -2.274 -11.039 6.157 1.00 98.50 213 MET A C 1
ATOM 1825 O O . MET A 1 213 ? -1.854 -10.355 5.230 1.00 98.50 213 MET A O 1
ATOM 1829 N N . ASN A 1 214 ? -2.298 -12.364 6.088 1.00 97.94 214 ASN A N 1
ATOM 1830 C CA . ASN A 1 214 ? -2.044 -13.150 4.888 1.00 97.94 214 ASN A CA 1
ATOM 1831 C C . ASN A 1 214 ? -3.378 -13.549 4.240 1.00 97.94 214 ASN A C 1
ATOM 1833 O O . ASN A 1 214 ? -3.810 -14.696 4.337 1.00 97.94 214 ASN A O 1
ATOM 1837 N N . ILE A 1 215 ? -4.041 -12.589 3.586 1.00 96.94 215 ILE A N 1
ATOM 1838 C CA . ILE A 1 215 ? -5.335 -12.817 2.916 1.00 96.94 215 ILE A CA 1
ATOM 1839 C C . ILE A 1 215 ? -5.234 -13.928 1.852 1.00 96.94 215 ILE A C 1
ATOM 1841 O O . ILE A 1 215 ? -6.084 -14.817 1.843 1.00 96.94 215 ILE A O 1
ATOM 1845 N N . PRO A 1 216 ? -4.199 -13.966 0.983 1.00 93.69 216 PRO A N 1
ATOM 1846 C CA . PRO A 1 216 ? -4.032 -15.077 0.043 1.00 93.69 216 PRO A CA 1
ATOM 1847 C C . PRO A 1 216 ? -3.805 -16.437 0.721 1.00 93.69 216 PRO A C 1
ATOM 1849 O O . PRO A 1 216 ? -4.048 -17.464 0.098 1.00 93.69 216 PRO A O 1
ATOM 1852 N N . GLY A 1 217 ? -3.320 -16.444 1.965 1.00 94.50 217 GLY A N 1
ATOM 1853 C CA . GLY A 1 217 ? -3.125 -17.642 2.781 1.00 94.50 217 GLY A CA 1
ATOM 1854 C C . GLY A 1 217 ? -4.320 -18.025 3.657 1.00 94.50 217 GLY A C 1
ATOM 1855 O O . GLY A 1 217 ? -4.197 -18.987 4.406 1.00 94.50 217 GLY A O 1
ATOM 1856 N N . GLY A 1 218 ? -5.445 -17.305 3.573 1.00 95.62 218 GLY A N 1
ATOM 1857 C CA . GLY A 1 218 ? -6.699 -17.663 4.243 1.00 95.62 218 GLY A CA 1
ATOM 1858 C C . GLY A 1 218 ? -7.128 -16.766 5.407 1.00 95.62 218 GLY A C 1
ATOM 1859 O O . GLY A 1 218 ? -8.216 -16.985 5.929 1.00 95.62 218 GLY A O 1
ATOM 1860 N N . ASP A 1 219 ? -6.345 -15.752 5.798 1.00 98.19 219 ASP A N 1
ATOM 1861 C CA . ASP A 1 219 ? -6.800 -14.789 6.815 1.00 98.19 219 ASP A CA 1
ATOM 1862 C C . ASP A 1 219 ? -8.044 -14.025 6.312 1.00 98.19 219 ASP A C 1
ATOM 1864 O O . ASP A 1 219 ? -8.021 -13.468 5.209 1.00 98.19 219 ASP A O 1
ATOM 1868 N N . GLY A 1 220 ? -9.098 -13.938 7.132 1.00 97.81 220 GLY A N 1
ATOM 1869 C CA . GLY A 1 220 ? -10.369 -13.320 6.748 1.00 97.81 220 GLY A CA 1
ATOM 1870 C C . GLY A 1 220 ? -11.043 -12.535 7.877 1.00 97.81 220 GLY A C 1
ATOM 1871 O O . GLY A 1 220 ? -10.403 -11.755 8.591 1.00 97.81 220 GLY A O 1
ATOM 1872 N N . TRP A 1 221 ? -12.366 -12.693 8.004 1.00 98.50 221 TRP A N 1
ATOM 1873 C CA . TRP A 1 221 ? -13.190 -11.947 8.965 1.00 98.50 221 TRP A CA 1
ATOM 1874 C C . TRP A 1 221 ? -12.813 -12.207 10.422 1.00 98.50 221 TRP A C 1
ATOM 1876 O O . TRP A 1 221 ? -12.788 -11.280 11.227 1.00 98.50 221 TRP A O 1
ATOM 1886 N N . ASP A 1 222 ? -12.481 -13.455 10.736 1.00 97.38 222 ASP A N 1
ATOM 1887 C CA . ASP A 1 222 ? -12.044 -13.936 12.046 1.00 97.38 222 ASP A CA 1
ATOM 1888 C C . ASP A 1 222 ? -10.857 -13.144 12.607 1.00 97.38 222 ASP A C 1
ATOM 1890 O O . ASP A 1 222 ? -10.767 -12.911 13.811 1.00 97.38 222 ASP A O 1
ATOM 1894 N N . LYS A 1 223 ? -9.975 -12.670 11.725 1.00 98.25 223 LYS A N 1
ATOM 1895 C CA . LYS A 1 223 ? -8.820 -11.852 12.087 1.00 98.25 223 LYS A CA 1
ATOM 1896 C C . LYS A 1 223 ? -9.090 -10.353 11.975 1.00 98.25 223 LYS A C 1
ATOM 1898 O O . LYS A 1 223 ? -8.622 -9.577 12.811 1.00 98.25 223 LYS A O 1
ATOM 1903 N N . LEU A 1 224 ? -9.835 -9.933 10.952 1.00 98.50 224 LEU A N 1
ATOM 1904 C CA . LEU A 1 224 ? -10.098 -8.521 10.666 1.00 98.50 224 LEU A CA 1
ATOM 1905 C C . LEU A 1 224 ? -11.084 -7.886 11.657 1.00 98.50 224 LEU A C 1
ATOM 1907 O O . LEU A 1 224 ? -10.807 -6.815 12.202 1.00 98.50 224 LEU A O 1
ATOM 1911 N N . CYS A 1 225 ? -12.229 -8.528 11.896 1.00 98.38 225 CYS A N 1
ATOM 1912 C CA . CYS A 1 225 ? -13.331 -7.957 12.670 1.00 98.38 225 CYS A CA 1
ATOM 1913 C C . CYS A 1 225 ? -12.958 -7.688 14.138 1.00 98.38 225 CYS A C 1
ATOM 1915 O O . CYS A 1 225 ? -13.170 -6.556 14.585 1.00 98.38 225 CYS A O 1
ATOM 1917 N N . PRO A 1 226 ? -12.301 -8.609 14.879 1.00 98.19 226 PRO A N 1
ATOM 1918 C CA . PRO A 1 226 ? -11.869 -8.325 16.250 1.00 98.19 226 PRO A CA 1
ATOM 1919 C C . PRO A 1 226 ? -10.883 -7.157 16.331 1.00 98.19 226 PRO A C 1
ATOM 1921 O O . PRO A 1 226 ? -10.992 -6.305 17.214 1.00 98.19 226 PRO A O 1
ATOM 1924 N N . PHE A 1 227 ? -9.951 -7.066 15.375 1.00 98.50 227 PHE A N 1
ATOM 1925 C CA . PHE A 1 227 ? -9.004 -5.956 15.310 1.00 98.50 227 PHE A CA 1
ATOM 1926 C C . PHE A 1 227 ? -9.705 -4.621 15.062 1.00 98.50 227 PHE A C 1
ATOM 1928 O O . PHE A 1 227 ? -9.314 -3.610 15.646 1.00 98.50 227 PHE A O 1
ATOM 1935 N N . LEU A 1 228 ? -10.746 -4.596 14.226 1.00 97.56 228 LEU A N 1
ATOM 1936 C CA . LEU A 1 228 ? -11.532 -3.395 13.945 1.00 97.56 228 LEU A CA 1
ATOM 1937 C C . LEU A 1 228 ? -12.613 -3.103 14.990 1.00 97.56 228 LEU A C 1
ATOM 1939 O O . LEU A 1 228 ? -13.045 -1.954 15.055 1.00 97.56 228 LEU A O 1
ATOM 1943 N N . SER A 1 229 ? -12.918 -4.059 15.870 1.00 96.69 229 SER A N 1
ATOM 1944 C CA . SER A 1 229 ? -14.043 -4.007 16.813 1.00 96.69 229 SER A CA 1
ATOM 1945 C C . SER A 1 229 ? -15.391 -3.939 16.085 1.00 96.69 229 SER A C 1
ATOM 1947 O O . SER A 1 229 ? -16.240 -3.122 16.421 1.00 96.69 229 SER A O 1
ATOM 1949 N N . GLN A 1 230 ? -15.535 -4.775 15.056 1.00 96.81 230 GLN A N 1
ATOM 1950 C CA . GLN A 1 230 ? -16.737 -4.929 14.235 1.00 96.81 230 GLN A CA 1
ATOM 1951 C C . GLN A 1 230 ? -17.311 -6.338 14.400 1.00 96.81 230 GLN A C 1
ATOM 1953 O O . GLN A 1 230 ? -16.572 -7.267 14.737 1.00 96.81 230 GLN A O 1
ATOM 1958 N N . ASP A 1 231 ? -18.599 -6.504 14.112 1.00 96.69 231 ASP A N 1
ATOM 1959 C CA . ASP A 1 231 ? -19.221 -7.825 14.028 1.00 96.69 231 ASP A CA 1
ATOM 1960 C C . ASP A 1 231 ? -18.776 -8.559 12.755 1.00 96.69 231 ASP A C 1
ATOM 1962 O O . ASP A 1 231 ? -18.426 -7.945 11.743 1.00 96.69 231 ASP A O 1
ATOM 1966 N N . VAL A 1 232 ? -18.761 -9.892 12.804 1.00 97.56 232 VAL A N 1
ATOM 1967 C CA . VAL A 1 232 ? -18.459 -10.724 11.631 1.00 97.56 232 VAL A CA 1
ATOM 1968 C C . VAL A 1 232 ? -19.690 -10.764 10.717 1.00 97.56 232 VAL A C 1
ATOM 1970 O O . VAL A 1 232 ? -20.744 -11.225 11.161 1.00 97.56 232 VAL A O 1
ATOM 1973 N N . PRO A 1 233 ? -19.589 -10.323 9.449 1.00 96.00 233 PRO A N 1
ATOM 1974 C CA . PRO A 1 233 ? -20.696 -10.416 8.503 1.00 96.00 233 PRO A CA 1
ATOM 1975 C C . PRO A 1 233 ? -21.072 -11.873 8.204 1.00 96.00 233 PRO A C 1
ATOM 1977 O O . PRO A 1 233 ? -20.208 -12.748 8.135 1.00 96.00 233 PRO A O 1
ATOM 1980 N N . ASN A 1 234 ? -22.358 -12.137 7.956 1.00 95.88 234 ASN A N 1
ATOM 1981 C CA . ASN A 1 234 ? -22.842 -13.460 7.544 1.00 95.88 234 ASN A CA 1
ATOM 1982 C C . ASN A 1 234 ? -22.639 -13.700 6.033 1.00 95.88 234 ASN A C 1
ATOM 1984 O O . ASN A 1 234 ? -23.591 -13.887 5.278 1.00 95.88 234 ASN A O 1
ATOM 1988 N N . GLU A 1 235 ? -21.391 -13.623 5.580 1.00 95.38 235 GLU A N 1
ATOM 1989 C CA . GLU A 1 235 ? -20.994 -13.796 4.181 1.00 95.38 235 GLU A CA 1
ATOM 1990 C C . GLU A 1 235 ? -19.503 -14.164 4.070 1.00 95.38 235 GLU A C 1
ATOM 1992 O O . GLU A 1 235 ? -18.713 -13.849 4.966 1.00 95.38 235 GLU A O 1
ATOM 1997 N N . PRO A 1 236 ? -19.072 -14.827 2.980 1.00 95.88 236 PRO A N 1
ATOM 1998 C CA . PRO A 1 236 ? -17.667 -15.171 2.793 1.00 95.88 236 PRO A CA 1
ATOM 1999 C C . PRO A 1 236 ? -16.789 -13.923 2.647 1.00 95.88 236 PRO A C 1
ATOM 2001 O O . PRO A 1 236 ? -17.203 -12.917 2.062 1.00 95.88 236 PRO A O 1
ATOM 2004 N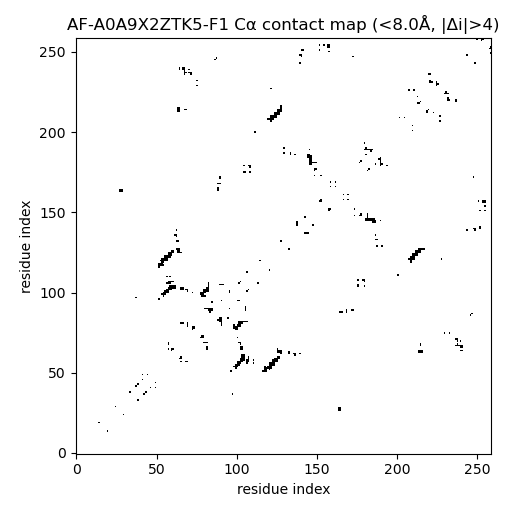 N . PHE A 1 237 ? -15.546 -14.020 3.127 1.00 97.06 237 PHE A N 1
ATOM 2005 C CA . PHE A 1 237 ? -14.557 -12.957 2.965 1.00 97.06 237 PHE A CA 1
ATOM 2006 C C . PHE A 1 237 ? -14.308 -12.680 1.471 1.00 97.06 237 PHE A C 1
ATOM 2008 O O . PHE A 1 237 ? -14.197 -13.621 0.678 1.00 97.06 237 PHE A O 1
ATOM 2015 N N . PRO A 1 238 ? -14.228 -11.408 1.044 1.00 94.69 238 PRO A N 1
ATOM 2016 C CA . PRO A 1 238 ? -14.070 -11.084 -0.365 1.00 94.69 238 PRO A CA 1
ATOM 2017 C C . PRO A 1 238 ? -12.716 -11.534 -0.925 1.00 94.69 238 PRO A C 1
ATOM 2019 O O . PRO A 1 238 ? -11.646 -11.210 -0.405 1.00 94.69 238 PRO A O 1
ATOM 2022 N N . HIS A 1 239 ? -12.756 -12.202 -2.075 1.00 84.94 239 HIS A N 1
ATOM 2023 C CA . HIS A 1 239 ? -11.584 -12.559 -2.875 1.00 84.94 239 HIS A CA 1
ATOM 2024 C C . HIS A 1 239 ? -11.518 -11.679 -4.135 1.00 84.94 239 HIS A C 1
ATOM 2026 O O . HIS A 1 239 ? -11.683 -12.136 -5.268 1.00 84.94 239 HIS A O 1
ATOM 2032 N N . GLY A 1 240 ? -11.307 -10.378 -3.921 1.00 64.75 240 GLY A N 1
ATOM 2033 C CA . GLY A 1 240 ? -11.167 -9.373 -4.966 1.00 64.75 240 GLY A CA 1
ATOM 2034 C C . GLY A 1 240 ? -9.795 -9.454 -5.639 1.00 64.75 240 GLY A C 1
ATOM 2035 O O . GLY A 1 240 ? -8.766 -9.189 -5.021 1.00 64.75 240 GLY A O 1
ATOM 2036 N N . GLY A 1 241 ? -9.768 -9.811 -6.927 1.00 55.31 241 GLY A N 1
ATOM 2037 C CA . GLY A 1 241 ? -8.516 -9.939 -7.688 1.00 55.31 241 GLY A CA 1
ATOM 2038 C C . GLY A 1 241 ? -8.600 -9.647 -9.188 1.00 55.31 241 GLY A C 1
ATOM 2039 O O . GLY A 1 241 ? -7.600 -9.813 -9.882 1.00 55.31 241 GLY A O 1
ATOM 2040 N N . LYS A 1 242 ? -9.757 -9.216 -9.712 1.00 50.72 242 LYS A N 1
ATOM 2041 C CA . LYS A 1 242 ? -9.948 -9.015 -11.164 1.00 50.72 242 LYS A CA 1
ATOM 2042 C C . LYS A 1 242 ? -9.970 -7.554 -11.620 1.00 50.72 242 LYS A C 1
ATOM 2044 O O . LYS A 1 242 ? -10.004 -7.308 -12.824 1.00 50.72 242 LYS A O 1
ATOM 2049 N N . THR A 1 243 ? -9.898 -6.582 -10.713 1.00 48.00 243 THR A N 1
ATOM 2050 C CA . THR A 1 243 ? -9.790 -5.174 -11.109 1.00 48.00 243 THR A CA 1
ATOM 2051 C C . THR A 1 243 ? -8.337 -4.877 -11.465 1.00 48.00 243 THR A C 1
ATOM 2053 O O . THR A 1 243 ? -7.513 -4.610 -10.594 1.00 48.00 243 THR A O 1
ATOM 2056 N N . LYS A 1 244 ? -7.990 -4.953 -12.756 1.00 54.47 244 LYS A N 1
ATOM 2057 C CA . LYS A 1 244 ? -6.716 -4.405 -13.242 1.00 54.47 244 LYS A CA 1
ATOM 2058 C C . LYS A 1 244 ? -6.692 -2.919 -12.880 1.00 54.47 244 LYS A C 1
ATOM 2060 O O . LYS A 1 244 ? -7.625 -2.200 -13.235 1.00 54.47 244 LYS A O 1
ATOM 2065 N N . GLY A 1 245 ? -5.659 -2.463 -12.169 1.00 61.28 245 GLY A N 1
ATOM 2066 C CA . GLY A 1 245 ? -5.455 -1.040 -11.900 1.00 61.28 245 GLY A CA 1
ATOM 2067 C C . GLY A 1 245 ? -5.369 -0.306 -13.234 1.00 61.28 245 GLY A C 1
ATOM 2068 O O . GLY A 1 245 ? -4.360 -0.403 -13.930 1.00 61.28 245 GLY A O 1
ATOM 2069 N N . VAL A 1 246 ? -6.455 0.354 -13.645 1.00 64.31 246 VAL A N 1
ATOM 2070 C CA . VAL A 1 246 ? -6.597 0.866 -15.018 1.00 64.31 246 VAL A CA 1
ATOM 2071 C C . VAL A 1 246 ? -5.480 1.858 -15.335 1.00 64.31 246 VAL A C 1
ATOM 2073 O O . VAL A 1 246 ? -4.854 1.747 -16.378 1.00 64.31 246 VAL A O 1
ATOM 2076 N N . ILE A 1 247 ? -5.146 2.772 -14.418 1.00 68.50 247 ILE A N 1
ATOM 2077 C CA . ILE A 1 247 ? -4.035 3.723 -14.628 1.00 68.50 247 ILE A CA 1
ATOM 2078 C C . ILE A 1 247 ? -2.682 3.002 -14.625 1.00 68.50 247 ILE A C 1
ATOM 2080 O O . ILE A 1 247 ? -1.881 3.271 -15.513 1.00 68.50 247 ILE A O 1
ATOM 2084 N N . GLU A 1 248 ? -2.432 2.083 -13.684 1.00 75.25 248 GLU A N 1
ATOM 2085 C CA . GLU A 1 248 ? -1.148 1.366 -13.599 1.00 75.25 248 GLU A CA 1
ATOM 2086 C C . GLU A 1 248 ? -0.873 0.579 -14.885 1.00 75.25 248 GLU A C 1
ATOM 2088 O O . GLU A 1 248 ? 0.168 0.736 -15.520 1.00 75.25 248 GLU A O 1
ATOM 2093 N N . THR A 1 249 ? -1.858 -0.201 -15.331 1.00 74.56 249 THR A N 1
ATOM 2094 C CA . THR A 1 249 ? -1.749 -1.013 -16.548 1.00 74.56 249 THR A CA 1
ATOM 2095 C C . THR A 1 249 ? -1.732 -0.166 -17.818 1.00 74.56 249 THR A C 1
ATOM 2097 O O . THR A 1 249 ? -0.966 -0.466 -18.730 1.00 74.56 249 THR A O 1
ATOM 2100 N N . ASN A 1 250 ? -2.496 0.929 -17.884 1.00 79.94 250 ASN A N 1
ATOM 2101 C CA . ASN A 1 250 ? -2.457 1.835 -19.034 1.00 79.94 250 ASN A CA 1
ATOM 2102 C C . ASN A 1 250 ? -1.095 2.513 -19.185 1.00 79.94 250 ASN A C 1
ATOM 2104 O O . ASN A 1 250 ? -0.656 2.730 -20.309 1.00 79.94 250 ASN A O 1
ATOM 2108 N N . LYS A 1 251 ? -0.406 2.830 -18.082 1.00 80.06 251 LYS A N 1
ATOM 2109 C CA . LYS A 1 251 ? 0.932 3.427 -18.146 1.00 80.06 251 LYS A CA 1
ATOM 2110 C C . LYS A 1 251 ? 1.979 2.472 -18.692 1.00 80.06 251 LYS A C 1
ATOM 2112 O O . LYS A 1 251 ? 2.781 2.877 -19.530 1.00 80.06 251 LYS A O 1
ATOM 2117 N N . VAL A 1 252 ? 1.915 1.207 -18.294 1.00 81.75 252 VAL A N 1
ATOM 2118 C CA . VAL A 1 252 ? 2.766 0.163 -18.873 1.00 81.75 252 VAL A CA 1
ATOM 2119 C C . VAL A 1 252 ? 2.452 -0.033 -20.361 1.00 81.75 252 VAL A C 1
ATOM 2121 O O . VAL A 1 252 ? 3.368 -0.053 -21.180 1.00 81.75 252 VAL A O 1
ATOM 2124 N N . LYS A 1 253 ? 1.170 -0.112 -20.739 1.00 84.12 253 LYS A N 1
ATOM 2125 C CA . LYS A 1 253 ? 0.755 -0.254 -22.147 1.00 84.12 253 LYS A CA 1
ATOM 2126 C C . LYS A 1 253 ? 1.189 0.924 -23.018 1.00 84.12 253 LYS A C 1
ATOM 2128 O O . LYS A 1 253 ? 1.683 0.717 -24.121 1.00 84.12 253 LYS A O 1
ATOM 2133 N N . GLN A 1 254 ? 1.049 2.153 -22.512 1.00 82.50 254 GLN A N 1
ATOM 2134 C CA . GLN A 1 254 ? 1.473 3.383 -23.191 1.00 82.50 254 GLN A CA 1
ATOM 2135 C C . GLN A 1 254 ? 2.966 3.335 -23.552 1.00 82.50 254 GLN A C 1
ATOM 2137 O O . GLN A 1 254 ? 3.354 3.739 -24.645 1.00 82.50 254 GLN A O 1
ATOM 2142 N N . TYR A 1 255 ? 3.795 2.795 -22.662 1.00 82.38 255 TYR A N 1
ATOM 2143 C CA . TYR A 1 255 ? 5.215 2.573 -22.922 1.00 82.38 255 TYR A CA 1
ATOM 2144 C C . TYR A 1 255 ? 5.483 1.512 -23.981 1.00 82.38 255 TYR A C 1
ATOM 2146 O O . TYR A 1 255 ? 6.231 1.772 -24.922 1.00 82.38 255 TYR A O 1
ATOM 2154 N N . LYS A 1 256 ? 4.806 0.365 -23.891 1.00 81.94 256 LYS A N 1
ATOM 2155 C CA . LYS A 1 256 ? 4.939 -0.722 -24.872 1.00 81.94 256 LYS A CA 1
ATOM 2156 C C . LYS A 1 256 ? 4.328 -0.398 -26.242 1.00 81.94 256 LYS A C 1
ATOM 2158 O O . LYS A 1 256 ? 4.544 -1.134 -27.196 1.00 81.94 256 LYS A O 1
ATOM 2163 N N . GLY A 1 257 ? 3.603 0.716 -26.367 1.00 78.31 257 GLY A N 1
ATOM 2164 C CA . GLY A 1 257 ? 2.886 1.077 -27.591 1.00 78.31 257 GLY A CA 1
ATOM 2165 C C . GLY A 1 257 ? 1.649 0.208 -27.841 1.00 78.31 257 GLY A C 1
ATOM 2166 O O . GLY A 1 257 ? 1.224 0.075 -28.980 1.00 78.31 257 GLY A O 1
ATOM 2167 N N . GLU A 1 258 ? 1.082 -0.380 -26.785 1.00 77.81 258 GLU A N 1
ATOM 2168 C CA . GLU A 1 258 ? -0.076 -1.290 -26.814 1.00 77.81 258 GLU A CA 1
ATOM 2169 C C . GLU A 1 258 ? -1.408 -0.551 -26.539 1.00 77.81 258 GLU A C 1
ATOM 2171 O O . GLU A 1 258 ? -2.330 -1.111 -25.939 1.00 77.81 258 GLU A O 1
ATOM 2176 N N . GLY A 1 259 ? -1.467 0.743 -26.875 1.00 60.12 259 GLY A N 1
ATOM 2177 C CA . GLY A 1 259 ? -2.539 1.675 -26.499 1.00 60.12 259 GLY A CA 1
ATOM 2178 C C . GLY A 1 259 ? -3.522 1.994 -27.612 1.00 60.12 259 GLY A C 1
ATOM 2179 O O . GLY A 1 259 ? -3.090 2.033 -28.783 1.00 60.12 259 GLY A O 1
#